Protein AF-A0A1D3RNK6-F1 (afdb_monomer_lite)

Radius of gyration: 37.95 Å; chains: 1; bounding box: 83×46×120 Å

Secondary structure (DSSP, 8-state):
---TTTGGGTT---HHHHHHHHHHHHHHHHHHHHHHHHHHHS-B--THHHHHHHHHHHHHHHHHHHHHHHHHHHHHHHHHHSSSTT-HHHHHHHHHHHHHHHHHHHHHHHHHHHHHT--SS-B-HHHHHHHHHHHHHHHHHHHHHHHHHHHHHHHH-SSGGGHHHHHHHHHHHHHHHHHHHHHHHHHHHHHHHT-HHHHHHHHHHHHHHHHHHHHHHHHHHHHHHHHHHHHHHHHHHHHHHHHHTT-

Sequence (247 aa):
MKTEAEETYANGRTLENAKEVVRQMKSDADKEYHNGVAKRTELRQWPNATAAANRIQGRYDHHEAIRVKARYGYSRYKHAYGSCWWGGVCLDHESASELWATMRNTVGLDIAPAKARIKPSGTTMGTELARTKLHLIWAMREKQRALTTQATVKNTFNTTRYNPVAYRTVNTANAEITWAEKSVKNALNEIKMVSGEVLERARQAKYSAAVDYFNEQKAIYYAEQEEVEMANINLMTVLLIINRRKS

pLDDT: mean 85.0, std 14.47, range [31.89, 97.81]

Structure (mmCIF, N/CA/C/O backbone):
data_AF-A0A1D3RNK6-F1
#
_entry.id   AF-A0A1D3RNK6-F1
#
loop_
_atom_site.group_PDB
_atom_site.id
_atom_site.type_symbol
_atom_site.label_atom_id
_atom_site.label_alt_id
_atom_site.label_comp_id
_atom_site.label_asym_id
_atom_site.label_entity_id
_atom_site.label_seq_id
_atom_site.pdbx_PDB_ins_code
_atom_site.Cartn_x
_atom_site.Cartn_y
_atom_site.Cartn_z
_atom_site.occupancy
_atom_site.B_iso_or_equiv
_atom_site.auth_seq_id
_atom_site.auth_comp_id
_atom_site.auth_asym_id
_atom_site.auth_atom_id
_atom_site.pdbx_PDB_model_num
ATOM 1 N N . MET A 1 1 ? -57.045 24.092 39.071 1.00 37.50 1 MET A N 1
ATOM 2 C CA . MET A 1 1 ? -56.037 24.303 40.128 1.00 37.50 1 MET A CA 1
ATOM 3 C C . MET A 1 1 ? -55.406 22.958 40.410 1.00 37.50 1 MET A C 1
ATOM 5 O O . MET A 1 1 ? -56.062 22.116 41.005 1.00 37.50 1 MET A O 1
ATOM 9 N N . LYS A 1 2 ? -54.211 22.721 39.864 1.00 31.89 2 LYS A N 1
ATOM 10 C CA . LYS A 1 2 ? -53.392 21.565 40.233 1.00 31.89 2 LYS A CA 1
ATOM 11 C C . LYS A 1 2 ? -52.763 21.886 41.582 1.00 31.89 2 LYS A C 1
ATOM 13 O O . LYS A 1 2 ? -52.274 22.995 41.770 1.00 31.89 2 LYS A O 1
ATOM 18 N N . THR A 1 3 ? -52.904 20.978 42.532 1.00 37.44 3 THR A N 1
ATOM 19 C CA . THR A 1 3 ? -52.395 21.126 43.894 1.00 37.44 3 THR A CA 1
ATOM 20 C C . THR A 1 3 ? -50.871 21.103 43.883 1.00 37.44 3 THR A C 1
ATOM 22 O O . THR A 1 3 ? -50.290 20.254 43.217 1.00 37.44 3 THR A O 1
ATOM 25 N N . GLU A 1 4 ? -50.237 21.974 44.668 1.00 40.16 4 GLU A N 1
ATOM 26 C CA . GLU A 1 4 ? -48.778 22.060 44.902 1.00 40.16 4 GLU A CA 1
ATOM 27 C C . GLU A 1 4 ? -48.144 20.716 45.335 1.00 40.16 4 GLU A C 1
ATOM 29 O O . GLU A 1 4 ? -46.939 20.512 45.212 1.00 40.16 4 GLU A O 1
ATOM 34 N N . ALA A 1 5 ? -48.968 19.746 45.749 1.00 39.19 5 ALA A N 1
ATOM 35 C CA . ALA A 1 5 ? -48.587 18.354 45.981 1.00 39.19 5 ALA A CA 1
ATOM 36 C C . ALA A 1 5 ? -48.198 17.572 44.704 1.00 39.19 5 ALA A C 1
ATOM 38 O O . ALA A 1 5 ? -47.520 16.556 44.806 1.00 39.19 5 ALA A O 1
ATOM 39 N N . GLU A 1 6 ? -48.601 18.010 43.503 1.00 36.41 6 GLU A N 1
ATOM 40 C CA . GLU A 1 6 ? -48.182 17.403 42.225 1.00 36.41 6 GLU A CA 1
ATOM 41 C C . GLU A 1 6 ? -46.844 17.967 41.718 1.00 36.41 6 GLU A C 1
ATOM 43 O O . GLU A 1 6 ? -46.134 17.284 40.983 1.00 36.41 6 GLU A O 1
ATOM 48 N N . GLU A 1 7 ? -46.435 19.163 42.157 1.00 35.38 7 GLU A N 1
ATOM 49 C CA . GLU A 1 7 ? -45.084 19.685 41.887 1.00 35.38 7 GLU A CA 1
ATOM 50 C C . GLU A 1 7 ? -44.025 19.028 42.781 1.00 35.38 7 GLU A C 1
ATOM 52 O O . GLU A 1 7 ? -42.859 18.931 42.400 1.00 35.38 7 GLU A O 1
ATOM 57 N N . THR A 1 8 ? -44.433 18.438 43.907 1.00 37.03 8 THR A N 1
ATOM 58 C CA . THR A 1 8 ? -43.554 17.602 44.740 1.00 37.03 8 THR A CA 1
ATOM 59 C C . THR A 1 8 ? -43.239 16.240 44.103 1.00 37.03 8 THR A C 1
ATOM 61 O O . THR A 1 8 ? -42.296 15.576 44.527 1.00 37.03 8 THR A O 1
ATOM 64 N N . TYR A 1 9 ? -43.949 15.840 43.038 1.00 37.25 9 TYR A N 1
ATOM 65 C CA . TYR A 1 9 ? -43.619 14.654 42.233 1.00 37.25 9 TYR A CA 1
ATOM 66 C C . TYR A 1 9 ? -42.598 14.932 41.113 1.00 37.25 9 TYR A C 1
ATOM 68 O O . TYR A 1 9 ? -42.148 13.990 40.459 1.00 37.25 9 TYR A O 1
ATOM 76 N N . ALA A 1 10 ? -42.187 16.187 40.889 1.00 40.28 10 ALA A N 1
ATOM 77 C CA . ALA A 1 10 ? -41.284 16.540 39.789 1.00 40.28 10 ALA A CA 1
ATOM 78 C C . ALA A 1 10 ? -39.780 16.423 40.124 1.00 40.28 10 ALA A C 1
ATOM 80 O O . ALA A 1 10 ? -38.966 16.358 39.206 1.00 40.28 10 ALA A O 1
ATOM 81 N N . ASN A 1 11 ? -39.399 16.320 41.403 1.00 42.78 11 ASN A N 1
ATOM 82 C CA . ASN A 1 11 ? -37.992 16.258 41.842 1.00 42.78 11 ASN A CA 1
ATOM 83 C C . ASN A 1 11 ? -37.586 14.903 42.443 1.00 42.78 11 ASN A C 1
ATOM 85 O O . ASN A 1 11 ? -36.689 14.811 43.275 1.00 42.78 11 ASN A O 1
ATOM 89 N N . GLY A 1 12 ? -38.197 13.814 41.974 1.00 43.16 12 GLY A N 1
ATOM 90 C CA . GLY A 1 12 ? -37.763 12.445 42.262 1.00 43.16 12 GLY A CA 1
ATOM 91 C C . GLY A 1 12 ? -36.436 12.066 41.585 1.00 43.16 12 GLY A C 1
ATOM 92 O O . GLY A 1 12 ? -36.371 11.056 40.880 1.00 43.16 12 GLY A O 1
ATOM 93 N N . ARG A 1 13 ? -35.358 12.833 41.796 1.00 56.75 13 ARG A N 1
ATOM 94 C CA . ARG A 1 13 ? -33.980 12.359 41.581 1.00 56.75 13 ARG A CA 1
ATOM 95 C C . ARG A 1 13 ? -33.633 11.369 42.689 1.00 56.75 13 ARG A C 1
ATOM 97 O O . ARG A 1 13 ? -32.882 11.658 43.611 1.00 56.75 13 ARG A O 1
ATOM 104 N N . THR A 1 14 ? -34.223 10.180 42.644 1.00 69.69 14 THR A N 1
ATOM 105 C CA . THR A 1 14 ? -33.866 9.134 43.600 1.00 69.69 14 THR A CA 1
ATOM 106 C C . THR A 1 14 ? -32.462 8.622 43.274 1.00 69.69 14 THR A C 1
ATOM 108 O O . THR A 1 14 ? -32.102 8.435 42.110 1.00 69.69 14 THR A O 1
ATOM 111 N N . LEU A 1 15 ? -31.661 8.339 44.305 1.00 82.44 15 LEU A N 1
ATOM 112 C CA . LEU A 1 15 ? -30.388 7.616 44.164 1.00 82.44 15 LEU A CA 1
ATOM 113 C C . LEU A 1 15 ? -30.547 6.320 43.351 1.00 82.44 15 LEU A C 1
ATOM 115 O O . LEU A 1 15 ? -29.605 5.884 42.695 1.00 82.44 15 LEU A O 1
ATOM 119 N N . GLU A 1 16 ? -31.737 5.719 43.369 1.00 82.44 16 GLU A N 1
ATOM 120 C CA . GLU A 1 16 ? -32.079 4.541 42.577 1.00 82.44 16 GLU A CA 1
ATOM 121 C C . GLU A 1 16 ? -32.122 4.833 41.068 1.00 82.44 16 GLU A C 1
ATOM 123 O O . GLU A 1 16 ? -31.540 4.079 40.290 1.00 82.44 16 GLU A O 1
ATOM 128 N N . ASN A 1 17 ? -32.685 5.972 40.650 1.00 85.19 17 ASN A N 1
ATOM 129 C CA . ASN A 1 17 ? -32.620 6.426 39.256 1.00 85.19 17 ASN A CA 1
ATOM 130 C C . ASN A 1 17 ? -31.169 6.685 38.822 1.00 85.19 17 ASN A C 1
ATOM 132 O O . ASN A 1 17 ? -30.776 6.321 37.715 1.00 85.19 17 ASN A O 1
ATOM 136 N N . ALA A 1 18 ? -30.337 7.251 39.701 1.00 84.75 18 ALA A N 1
ATOM 137 C CA . ALA A 1 18 ? -28.916 7.438 39.411 1.00 84.75 18 ALA A CA 1
ATOM 138 C C . ALA A 1 18 ? -28.179 6.093 39.258 1.00 84.75 18 ALA A C 1
ATOM 140 O O . ALA A 1 18 ? -27.408 5.926 38.314 1.00 84.75 18 ALA A O 1
ATOM 141 N N . LYS A 1 19 ? -28.445 5.102 40.125 1.00 89.62 19 LYS A N 1
ATOM 142 C CA . LYS A 1 19 ? -27.911 3.732 39.967 1.00 89.62 19 LYS A CA 1
ATOM 143 C C . LYS A 1 19 ? -28.346 3.107 38.644 1.00 89.62 19 LYS A C 1
ATOM 145 O O . LYS A 1 19 ? -27.546 2.422 38.005 1.00 89.62 19 LYS A O 1
ATOM 150 N N . GLU A 1 20 ? -29.584 3.353 38.230 1.00 91.19 20 GLU A N 1
ATOM 151 C CA . GLU A 1 20 ? -30.112 2.857 36.966 1.00 91.19 20 GLU A CA 1
ATOM 152 C C . GLU A 1 20 ? -29.374 3.451 35.764 1.00 91.19 20 GLU A C 1
ATOM 154 O O . GLU A 1 20 ? -28.913 2.714 34.893 1.00 91.19 20 GLU A O 1
ATOM 159 N N . VAL A 1 21 ? -29.163 4.769 35.758 1.00 89.88 21 VAL A N 1
ATOM 160 C CA . VAL A 1 21 ? -28.377 5.448 34.719 1.00 89.88 21 VAL A CA 1
ATOM 161 C C . VAL A 1 21 ? -26.947 4.903 34.674 1.00 89.88 21 VAL A C 1
ATOM 163 O O . VAL A 1 21 ? -26.439 4.601 33.598 1.00 89.88 21 VAL A O 1
ATOM 166 N N . VAL A 1 22 ? -26.308 4.679 35.824 1.00 91.75 22 VAL A N 1
ATOM 167 C CA . VAL A 1 22 ? -24.959 4.085 35.902 1.00 91.75 22 VAL A CA 1
ATOM 168 C C . VAL A 1 22 ? -24.929 2.679 35.306 1.00 91.75 22 VAL A C 1
ATOM 170 O O . VAL A 1 22 ? -24.001 2.330 34.572 1.00 91.75 22 VAL A O 1
ATOM 173 N N . ARG A 1 23 ? -25.938 1.858 35.619 1.00 94.19 23 ARG A N 1
ATOM 174 C CA . ARG A 1 23 ? -26.092 0.507 35.068 1.00 94.19 23 ARG A CA 1
ATOM 175 C C . ARG A 1 23 ? -26.234 0.558 33.549 1.00 94.19 23 ARG A C 1
ATOM 177 O O . ARG A 1 23 ? -25.559 -0.207 32.857 1.00 94.19 23 ARG A O 1
ATOM 184 N N . GLN A 1 24 ? -27.031 1.494 33.039 1.00 94.31 24 GLN A N 1
ATOM 185 C CA . GLN A 1 24 ? -27.206 1.717 31.608 1.00 94.31 24 GLN 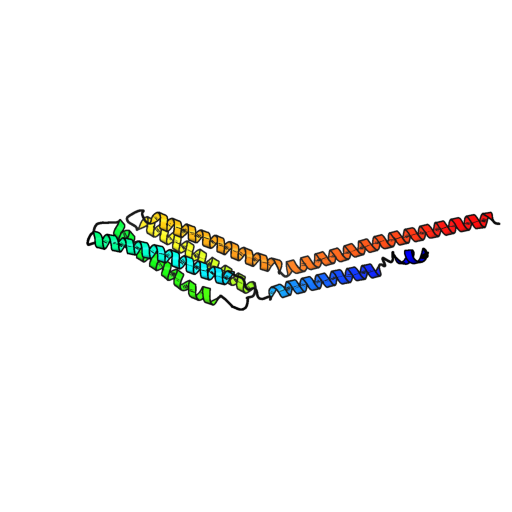A CA 1
ATOM 186 C C . GLN A 1 24 ? -25.901 2.173 30.937 1.00 94.31 24 GLN A C 1
ATOM 188 O O . GLN A 1 24 ? -25.482 1.566 29.955 1.00 94.31 24 GLN A O 1
ATOM 193 N N . MET A 1 25 ? -25.191 3.152 31.509 1.00 94.06 25 MET A N 1
ATOM 194 C CA . MET A 1 25 ? -23.903 3.639 30.994 1.00 94.06 25 MET A CA 1
ATOM 195 C C . MET A 1 25 ? -22.853 2.524 30.897 1.00 94.06 25 MET A C 1
ATOM 197 O O . MET A 1 25 ? -22.137 2.429 29.898 1.00 94.06 25 MET A O 1
ATOM 201 N N . LYS A 1 26 ? -22.768 1.653 31.912 1.00 95.12 26 LYS A N 1
ATOM 202 C CA . LYS A 1 26 ? -21.870 0.487 31.894 1.00 95.12 26 LYS A CA 1
ATOM 203 C C . LYS A 1 26 ? -22.294 -0.539 30.842 1.00 95.12 26 LYS A C 1
ATOM 205 O O . LYS A 1 26 ? -21.446 -1.018 30.094 1.00 95.12 26 LYS A O 1
ATOM 210 N N . SER A 1 27 ? -23.594 -0.824 30.732 1.00 96.00 27 SER A N 1
ATOM 211 C CA . SER A 1 27 ? -24.128 -1.719 29.697 1.00 96.00 27 SER A CA 1
ATOM 212 C C . SER A 1 27 ? -23.825 -1.212 28.285 1.00 96.00 27 SER A C 1
ATOM 214 O O . SER A 1 27 ? -23.415 -1.988 27.424 1.00 96.00 27 SER A O 1
ATOM 216 N N . ASP A 1 28 ? -23.970 0.088 28.038 1.00 93.62 28 ASP A N 1
ATOM 217 C CA . ASP A 1 28 ? -23.679 0.678 26.731 1.00 93.62 28 ASP A CA 1
ATOM 218 C C . ASP A 1 28 ? -22.175 0.685 26.427 1.00 93.62 28 ASP A C 1
ATOM 220 O O . ASP A 1 28 ? -21.776 0.404 25.296 1.00 93.62 28 ASP A O 1
ATOM 224 N N . ALA A 1 29 ? -21.323 0.885 27.438 1.00 92.88 29 ALA A N 1
ATOM 225 C CA . ALA A 1 29 ? -19.878 0.716 27.298 1.00 92.88 29 ALA A CA 1
ATOM 226 C C . ALA A 1 29 ? -19.486 -0.729 26.926 1.00 92.88 29 ALA A C 1
ATOM 228 O O . ALA A 1 29 ? -18.624 -0.925 26.065 1.00 92.88 29 ALA A O 1
ATOM 229 N N . ASP A 1 30 ? -20.144 -1.736 27.508 1.00 94.44 30 ASP A N 1
ATOM 230 C CA . ASP A 1 30 ? -19.945 -3.147 27.151 1.00 94.44 30 ASP A CA 1
ATOM 231 C C . ASP A 1 30 ? -20.415 -3.451 25.725 1.00 94.44 30 ASP A C 1
ATOM 233 O O . ASP A 1 30 ? -19.698 -4.099 24.958 1.00 94.44 30 ASP A O 1
ATOM 237 N N . LYS A 1 31 ? -21.585 -2.938 25.322 1.00 93.31 31 LYS A N 1
ATOM 238 C CA . LYS A 1 31 ? -22.070 -3.064 23.937 1.00 93.31 31 LYS A CA 1
ATOM 239 C C . LYS A 1 31 ? -21.083 -2.457 22.949 1.00 93.31 31 LYS A C 1
ATOM 241 O O . LYS A 1 31 ? -20.774 -3.078 21.936 1.00 93.31 31 LYS A O 1
ATOM 246 N N . GLU A 1 32 ? -20.563 -1.265 23.226 1.00 89.62 32 GLU A N 1
ATOM 247 C CA . GLU A 1 32 ? -19.566 -0.621 22.369 1.00 89.62 32 GLU A CA 1
ATOM 248 C C . GLU A 1 32 ? -18.255 -1.404 22.293 1.00 89.62 32 GLU A C 1
ATOM 250 O O . GLU A 1 32 ? -17.699 -1.551 21.201 1.00 89.62 32 GLU A O 1
ATOM 255 N N . TYR A 1 33 ? -17.790 -1.958 23.415 1.00 91.31 33 TYR A N 1
ATOM 256 C CA . TYR A 1 33 ? -16.635 -2.851 23.443 1.00 91.31 33 TYR A CA 1
ATOM 257 C C . TYR A 1 33 ? -16.860 -4.075 22.547 1.00 91.31 33 TYR A C 1
ATOM 259 O O . TYR A 1 33 ? -16.049 -4.351 21.660 1.00 91.31 33 TYR A O 1
ATOM 267 N N . HIS A 1 34 ? -17.984 -4.775 22.718 1.00 90.06 34 HIS A N 1
ATOM 268 C CA . HIS A 1 34 ? -18.325 -5.948 21.914 1.00 90.06 34 HIS A CA 1
ATOM 269 C C . HIS A 1 34 ? -18.501 -5.605 20.430 1.00 90.06 34 HIS A C 1
ATOM 271 O O . HIS A 1 34 ? -17.994 -6.336 19.578 1.00 90.06 34 HIS A O 1
ATOM 277 N N . ASN A 1 35 ? -19.111 -4.462 20.108 1.00 87.69 35 ASN A N 1
ATOM 278 C CA . ASN A 1 35 ? -19.203 -3.950 18.740 1.00 87.69 35 ASN A CA 1
ATOM 279 C C . ASN A 1 35 ? -17.811 -3.668 18.149 1.00 87.69 35 ASN A C 1
ATOM 281 O O . ASN A 1 35 ? -17.548 -3.991 16.992 1.00 87.69 35 ASN A O 1
ATOM 285 N N . GLY A 1 36 ? -16.890 -3.100 18.932 1.00 85.00 36 GLY A N 1
ATOM 286 C CA . GLY A 1 36 ? -15.500 -2.893 18.526 1.00 85.00 36 GLY A CA 1
ATOM 287 C C . GLY A 1 36 ? -14.736 -4.203 18.303 1.00 85.00 36 GLY A C 1
ATOM 288 O O . GLY A 1 36 ? -13.961 -4.311 17.352 1.00 85.00 36 GLY A O 1
ATOM 289 N N . VAL A 1 37 ? -14.979 -5.222 19.134 1.00 85.00 37 VAL A N 1
ATOM 290 C CA . VAL A 1 37 ? -14.417 -6.570 18.955 1.00 85.00 37 VAL A CA 1
ATOM 291 C C . VAL A 1 37 ? -14.976 -7.224 17.690 1.00 85.00 37 VAL A C 1
ATOM 293 O O . VAL A 1 37 ? -14.198 -7.758 16.903 1.00 85.00 37 VAL A O 1
ATOM 296 N N . ALA A 1 38 ? -16.284 -7.124 17.442 1.00 82.62 38 ALA A N 1
ATOM 297 C CA . ALA A 1 38 ? -16.927 -7.640 16.232 1.00 82.62 38 ALA A CA 1
ATOM 298 C C . ALA A 1 38 ? -16.402 -6.957 14.955 1.00 82.62 38 ALA A C 1
ATOM 300 O O . ALA A 1 38 ? -16.159 -7.617 13.947 1.00 82.62 38 ALA A O 1
ATOM 301 N N . LYS A 1 39 ? -16.095 -5.654 15.010 1.00 78.31 39 LYS A N 1
ATOM 302 C CA . LYS A 1 39 ? -15.438 -4.934 13.903 1.00 78.31 39 LYS A CA 1
ATOM 303 C C . LYS A 1 39 ? -14.073 -5.513 13.514 1.00 78.31 39 LYS A C 1
ATOM 305 O O . LYS A 1 39 ? -13.612 -5.266 12.404 1.00 78.31 39 LYS A O 1
ATOM 310 N N . ARG A 1 40 ? -13.406 -6.292 14.381 1.00 73.31 40 ARG A N 1
ATOM 311 C CA . ARG A 1 40 ? -12.146 -6.984 14.032 1.00 73.31 40 ARG A CA 1
ATOM 312 C C . ARG A 1 40 ? -12.344 -8.081 12.998 1.00 73.31 40 ARG A C 1
ATOM 314 O O . ARG A 1 40 ? -11.453 -8.317 12.180 1.00 73.31 40 ARG A O 1
ATOM 321 N N . THR A 1 41 ? -13.469 -8.778 13.098 1.00 70.00 41 THR A N 1
ATOM 322 C CA . THR A 1 41 ? -13.815 -9.932 12.267 1.00 70.00 41 THR A CA 1
ATOM 323 C C . THR A 1 41 ? -14.711 -9.549 11.096 1.00 70.00 41 THR A C 1
ATOM 325 O O . THR A 1 41 ? -14.864 -10.349 10.176 1.00 70.00 41 THR A O 1
ATOM 328 N N . GLU A 1 42 ? -15.245 -8.324 11.091 1.00 71.62 42 GLU A N 1
ATOM 329 C CA . GLU A 1 42 ? -16.001 -7.772 9.975 1.00 71.62 42 GLU A CA 1
ATOM 330 C C . GLU A 1 42 ? -15.172 -7.800 8.682 1.00 71.62 42 GLU A C 1
ATOM 332 O O . GLU A 1 42 ? -14.023 -7.344 8.613 1.00 71.62 42 GLU A O 1
ATOM 337 N N . LEU A 1 43 ? -15.768 -8.382 7.642 1.00 61.44 43 LEU A N 1
ATOM 338 C CA . LEU A 1 43 ? -15.163 -8.466 6.324 1.00 61.44 43 LEU A CA 1
ATOM 339 C C . LEU A 1 43 ? -15.143 -7.071 5.702 1.00 61.44 43 LEU A C 1
ATOM 341 O O . LEU A 1 43 ? -16.183 -6.524 5.343 1.00 61.44 43 LEU A O 1
ATOM 345 N N . ARG A 1 44 ? -13.953 -6.507 5.505 1.00 64.69 44 ARG A N 1
ATOM 346 C CA . ARG A 1 44 ? -13.790 -5.251 4.774 1.00 64.69 44 ARG A CA 1
ATOM 347 C C . ARG A 1 44 ? -13.496 -5.529 3.309 1.00 64.69 44 ARG A C 1
ATOM 349 O O . ARG A 1 44 ? -12.497 -6.160 2.973 1.00 64.69 44 ARG A O 1
ATOM 356 N N . GLN A 1 45 ? -14.332 -5.004 2.417 1.00 54.00 45 GLN A N 1
ATOM 357 C CA . GLN A 1 45 ? -13.931 -4.780 1.030 1.00 54.00 45 GLN A CA 1
ATOM 358 C C . GLN A 1 45 ? -13.041 -3.539 0.998 1.00 54.00 45 GLN A C 1
ATOM 360 O O . GLN A 1 45 ? -13.490 -2.415 0.786 1.00 54.00 45 GLN A O 1
ATOM 365 N N . TRP A 1 46 ? -11.760 -3.727 1.287 1.00 53.31 46 TRP A N 1
ATOM 366 C CA . TRP A 1 46 ? -10.793 -2.653 1.134 1.00 53.31 46 TRP A CA 1
ATOM 367 C C . TRP A 1 46 ? -10.439 -2.516 -0.356 1.00 53.31 46 TRP A C 1
ATOM 369 O O . TRP A 1 46 ? -10.068 -3.509 -0.986 1.00 53.31 46 TRP A O 1
ATOM 379 N N . PRO A 1 47 ? -10.469 -1.307 -0.948 1.00 53.22 47 PRO A N 1
ATOM 380 C CA . PRO A 1 47 ? -10.097 -1.102 -2.353 1.00 53.22 47 PRO A CA 1
ATOM 381 C C . PRO A 1 47 ? -8.601 -1.348 -2.627 1.00 53.22 47 PRO A C 1
ATOM 383 O O . PRO A 1 47 ? -8.138 -1.192 -3.756 1.00 53.22 47 PRO A O 1
ATOM 386 N N . ASN A 1 48 ? -7.819 -1.732 -1.614 1.00 71.25 48 ASN A N 1
ATOM 387 C CA . ASN A 1 48 ? -6.366 -1.774 -1.686 1.00 71.25 48 ASN A CA 1
ATOM 388 C C . ASN A 1 48 ? -5.837 -2.928 -2.546 1.00 71.25 48 ASN A C 1
ATOM 390 O O . ASN A 1 48 ? -4.895 -2.724 -3.300 1.00 71.25 48 ASN A O 1
ATOM 394 N N . ALA A 1 49 ? -6.470 -4.107 -2.533 1.00 79.69 49 ALA A N 1
ATOM 395 C CA . ALA A 1 49 ? -6.039 -5.211 -3.398 1.00 79.69 49 ALA A CA 1
ATOM 396 C C . ALA A 1 49 ? -6.206 -4.871 -4.892 1.00 79.69 49 ALA A C 1
ATOM 398 O O . ALA A 1 49 ? -5.293 -5.088 -5.691 1.00 79.69 49 ALA A O 1
ATOM 399 N N . THR A 1 50 ? -7.343 -4.272 -5.256 1.00 86.81 50 THR A N 1
ATOM 400 C CA . THR A 1 50 ? -7.602 -3.794 -6.621 1.00 86.81 50 THR A CA 1
ATOM 401 C C . THR A 1 50 ? -6.672 -2.641 -6.988 1.00 86.81 50 THR A C 1
ATOM 403 O O . THR A 1 50 ? -6.087 -2.643 -8.069 1.00 86.81 50 THR A O 1
ATOM 406 N N . ALA A 1 51 ? -6.474 -1.680 -6.080 1.00 8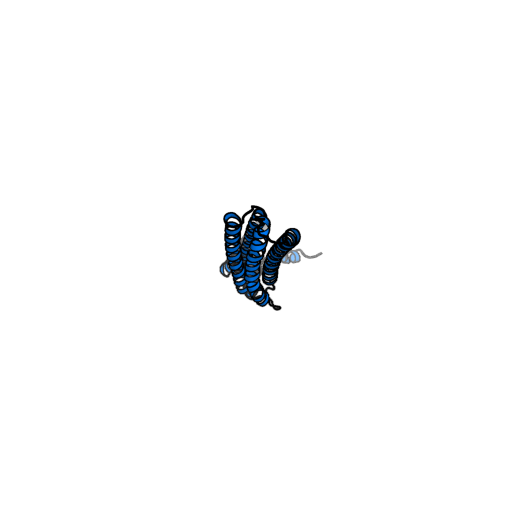8.12 51 ALA A N 1
ATOM 407 C CA . ALA A 1 51 ? -5.549 -0.573 -6.299 1.00 88.12 51 ALA A CA 1
ATOM 408 C C . ALA A 1 51 ? -4.109 -1.067 -6.505 1.00 88.12 51 ALA A C 1
ATOM 410 O O . ALA A 1 51 ? -3.463 -0.650 -7.460 1.00 88.12 51 ALA A O 1
ATOM 411 N N . ALA A 1 52 ? -3.627 -1.994 -5.675 1.00 89.00 52 ALA A N 1
ATOM 412 C CA . ALA A 1 52 ? -2.312 -2.612 -5.813 1.00 89.00 52 ALA A CA 1
ATOM 413 C C . ALA A 1 52 ? -2.155 -3.292 -7.181 1.00 89.00 52 ALA A C 1
ATOM 415 O O . ALA A 1 52 ? -1.209 -2.992 -7.909 1.00 89.00 52 ALA A O 1
ATOM 416 N N . ALA A 1 53 ? -3.118 -4.131 -7.582 1.00 91.44 53 ALA A N 1
ATOM 417 C CA . ALA A 1 53 ? -3.099 -4.792 -8.886 1.00 91.44 53 ALA A CA 1
ATOM 418 C C . ALA A 1 53 ? -3.077 -3.786 -10.053 1.00 91.44 53 ALA A C 1
ATOM 420 O O . ALA A 1 53 ? -2.283 -3.939 -10.981 1.00 91.44 53 ALA A O 1
ATOM 421 N N . ASN A 1 54 ? -3.886 -2.726 -9.984 1.00 92.81 54 ASN A N 1
ATOM 422 C CA . ASN A 1 54 ? -3.925 -1.677 -11.005 1.00 92.81 54 ASN A CA 1
ATOM 423 C C . ASN A 1 54 ? -2.621 -0.873 -11.073 1.00 92.81 54 ASN A C 1
ATOM 425 O O . ASN A 1 54 ? -2.195 -0.484 -12.156 1.00 92.81 54 ASN A O 1
ATOM 429 N N . ARG A 1 55 ? -1.956 -0.634 -9.939 1.00 93.25 55 ARG A N 1
ATOM 430 C CA . ARG A 1 55 ? -0.664 0.068 -9.899 1.00 93.25 55 ARG A CA 1
ATOM 431 C C . ARG A 1 55 ? 0.468 -0.783 -10.466 1.00 93.25 55 ARG A C 1
ATOM 433 O O . ARG A 1 55 ? 1.296 -0.258 -11.207 1.00 93.25 55 ARG A O 1
ATOM 440 N N . ILE A 1 56 ? 0.474 -2.089 -10.185 1.00 94.44 56 ILE A N 1
ATOM 441 C CA . ILE A 1 56 ? 1.415 -3.040 -10.799 1.00 94.44 56 ILE A CA 1
ATOM 442 C C . ILE A 1 56 ? 1.170 -3.105 -12.314 1.00 94.44 56 ILE A C 1
ATOM 444 O O . ILE A 1 56 ? 2.118 -3.014 -13.091 1.00 94.44 56 ILE A O 1
ATOM 448 N N . GLN A 1 57 ? -0.092 -3.169 -12.751 1.00 96.06 57 GLN A N 1
ATOM 449 C CA . GLN A 1 57 ? -0.447 -3.112 -14.173 1.00 96.06 57 GLN A CA 1
ATOM 450 C C . GLN A 1 57 ? 0.028 -1.802 -14.821 1.00 96.06 57 GLN A C 1
ATOM 452 O O . GLN A 1 57 ? 0.727 -1.835 -15.828 1.00 96.06 57 GLN A O 1
ATOM 457 N N . GLY A 1 58 ? -0.252 -0.653 -14.201 1.00 94.88 58 GLY A N 1
ATOM 458 C CA . GLY A 1 58 ? 0.192 0.648 -14.704 1.00 94.88 58 GLY A CA 1
ATOM 459 C C . GLY A 1 58 ? 1.718 0.776 -14.766 1.00 94.88 58 GLY A C 1
ATOM 460 O O . GLY A 1 58 ? 2.251 1.419 -15.670 1.00 94.88 58 GLY A O 1
ATOM 461 N N . ARG A 1 59 ? 2.446 0.124 -13.849 1.00 95.00 59 ARG A N 1
ATOM 462 C CA . ARG A 1 59 ? 3.911 0.030 -13.902 1.00 95.00 59 ARG A CA 1
ATOM 463 C C . ARG A 1 59 ? 4.383 -0.764 -15.114 1.00 95.00 59 ARG A C 1
ATOM 465 O O . ARG A 1 59 ? 5.281 -0.323 -15.829 1.00 95.00 59 ARG A O 1
ATOM 472 N N . TYR A 1 60 ? 3.770 -1.916 -15.340 1.00 96.81 60 TYR A N 1
ATOM 473 C CA . TYR A 1 60 ? 4.036 -2.750 -16.501 1.00 96.81 60 TYR A CA 1
ATOM 474 C C . TYR A 1 60 ? 3.762 -1.976 -17.805 1.00 96.81 60 TYR A C 1
ATOM 476 O O . TYR A 1 60 ? 4.626 -1.945 -18.683 1.00 96.81 60 TYR A O 1
ATOM 484 N N . ASP A 1 61 ? 2.628 -1.274 -17.897 1.00 96.50 61 ASP A N 1
ATOM 485 C CA . ASP A 1 61 ? 2.239 -0.515 -19.093 1.00 96.50 61 ASP A CA 1
ATOM 486 C C . ASP A 1 61 ? 3.206 0.650 -19.341 1.00 96.50 61 ASP A C 1
ATOM 488 O O . ASP A 1 61 ? 3.574 0.947 -20.479 1.00 96.50 61 ASP A O 1
ATOM 492 N N . HIS A 1 62 ? 3.688 1.285 -18.269 1.00 94.75 62 HIS A N 1
ATOM 493 C CA . HIS A 1 62 ? 4.707 2.324 -18.351 1.00 94.75 62 HIS A CA 1
ATOM 494 C C . HIS A 1 62 ? 6.026 1.803 -18.943 1.00 94.75 62 HIS A C 1
ATOM 496 O O . HIS A 1 62 ? 6.593 2.439 -19.834 1.00 94.75 62 HIS A O 1
ATOM 502 N N . HIS A 1 63 ? 6.512 0.646 -18.482 1.00 96.44 63 HIS A N 1
ATOM 503 C CA . HIS A 1 63 ? 7.718 0.031 -19.041 1.00 96.44 63 HIS A CA 1
ATOM 504 C C . HIS A 1 63 ? 7.524 -0.383 -20.500 1.00 96.44 63 HIS A C 1
ATOM 506 O O . HIS A 1 63 ? 8.400 -0.131 -21.329 1.00 96.44 63 HIS A O 1
ATOM 512 N N . GLU A 1 64 ? 6.358 -0.935 -20.835 1.00 97.62 64 GLU A N 1
ATOM 513 C CA . GLU A 1 64 ? 6.012 -1.295 -22.209 1.00 97.62 64 GLU A CA 1
ATOM 514 C C . GLU A 1 64 ? 5.993 -0.071 -23.133 1.00 97.62 64 GLU A C 1
ATOM 516 O O . GLU A 1 64 ? 6.555 -0.105 -24.228 1.00 97.62 64 GLU A O 1
ATOM 521 N N . ALA A 1 65 ? 5.438 1.053 -22.680 1.00 96.62 65 ALA A N 1
ATOM 522 C CA . ALA A 1 65 ? 5.426 2.288 -23.455 1.00 96.62 65 ALA A CA 1
ATOM 523 C C . ALA A 1 65 ? 6.845 2.806 -23.755 1.00 96.62 65 ALA A C 1
ATOM 525 O O . ALA A 1 65 ? 7.106 3.303 -24.855 1.00 96.62 65 ALA A O 1
ATOM 526 N N . ILE A 1 66 ? 7.777 2.688 -22.802 1.00 96.62 66 ILE A N 1
ATOM 527 C CA . ILE A 1 66 ? 9.184 3.056 -23.020 1.00 96.62 66 ILE A CA 1
ATOM 528 C C . ILE A 1 66 ? 9.830 2.102 -24.027 1.00 96.62 66 ILE A C 1
ATOM 530 O O . ILE A 1 66 ? 10.467 2.557 -24.980 1.00 96.62 66 ILE A O 1
ATOM 534 N N . ARG A 1 67 ? 9.615 0.795 -23.852 1.00 97.31 67 ARG A N 1
ATOM 535 C CA . ARG A 1 67 ? 10.119 -0.258 -24.737 1.00 97.31 67 ARG A CA 1
ATOM 536 C C . ARG A 1 67 ? 9.682 -0.047 -26.185 1.00 97.31 67 ARG A C 1
ATOM 538 O O . ARG A 1 67 ? 10.515 -0.046 -27.088 1.00 97.31 67 ARG A O 1
ATOM 545 N N . VAL A 1 68 ? 8.388 0.177 -26.416 1.00 97.38 68 VAL A N 1
ATOM 546 C CA . VAL A 1 68 ? 7.824 0.395 -27.758 1.00 97.38 68 VAL A CA 1
ATOM 547 C C . VAL A 1 68 ? 8.421 1.643 -28.406 1.00 97.38 68 VAL A C 1
ATOM 549 O O . VAL A 1 68 ? 8.826 1.593 -29.568 1.00 97.38 68 VAL A O 1
ATOM 552 N N . LYS A 1 69 ? 8.559 2.746 -27.656 1.00 95.94 69 LYS A N 1
ATOM 553 C CA . LYS A 1 69 ? 9.210 3.969 -28.157 1.00 95.94 69 LYS A CA 1
ATOM 554 C C . LYS A 1 69 ? 10.673 3.731 -28.530 1.00 95.94 69 LYS A C 1
ATOM 556 O O . LYS A 1 69 ? 11.123 4.235 -29.557 1.00 95.94 69 LYS A O 1
ATOM 561 N N . ALA A 1 70 ? 11.402 2.960 -27.725 1.00 95.62 70 ALA A N 1
ATOM 562 C CA . ALA A 1 70 ? 12.783 2.591 -28.011 1.00 95.62 70 ALA A CA 1
ATOM 563 C C . ALA A 1 70 ? 12.895 1.735 -29.279 1.00 95.62 70 ALA A C 1
ATOM 565 O O . ALA A 1 70 ? 13.648 2.078 -30.187 1.00 95.62 70 ALA A O 1
ATOM 566 N N . ARG A 1 71 ? 12.055 0.702 -29.401 1.00 95.56 71 ARG A N 1
ATOM 567 C CA . ARG A 1 71 ? 12.004 -0.177 -30.576 1.00 95.56 71 ARG A CA 1
ATOM 568 C C . ARG A 1 71 ? 11.652 0.570 -31.862 1.00 95.56 71 ARG A C 1
ATOM 570 O O . ARG A 1 71 ? 12.231 0.294 -32.913 1.00 95.56 71 ARG A O 1
ATOM 577 N N . TYR A 1 72 ? 10.719 1.519 -31.790 1.00 94.38 72 TYR A N 1
ATOM 578 C CA . TYR A 1 72 ? 10.392 2.380 -32.925 1.00 94.38 72 TYR A CA 1
ATOM 579 C C . TYR A 1 72 ? 11.583 3.259 -33.323 1.00 94.38 72 TYR A C 1
ATOM 581 O O . TYR A 1 72 ? 11.916 3.336 -34.504 1.00 94.38 72 TYR A O 1
ATOM 589 N N . GLY A 1 73 ? 12.265 3.863 -32.342 1.00 91.19 73 GLY A N 1
ATOM 590 C CA . GLY A 1 73 ? 13.499 4.618 -32.567 1.00 91.19 73 GLY A CA 1
ATOM 591 C C . GLY A 1 73 ? 14.548 3.781 -33.294 1.00 91.19 73 GLY A C 1
ATOM 592 O O . GLY A 1 73 ? 14.997 4.170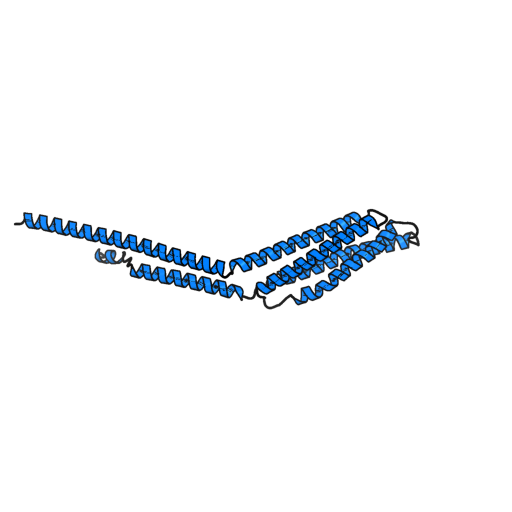 -34.369 1.00 91.19 73 GLY A O 1
ATOM 593 N N . TYR A 1 74 ? 14.852 2.592 -32.772 1.00 92.06 74 TYR A N 1
ATOM 594 C CA . TYR A 1 74 ? 15.781 1.645 -33.391 1.00 92.06 74 TYR A CA 1
ATOM 595 C C . TYR A 1 74 ? 15.400 1.323 -34.843 1.00 92.06 74 TYR A C 1
ATOM 597 O O . TYR A 1 74 ? 16.214 1.473 -35.752 1.00 92.06 74 TYR A O 1
ATOM 605 N N . SER A 1 75 ? 14.135 0.960 -35.078 1.00 90.00 75 SER A N 1
ATOM 606 C CA . SER A 1 75 ? 13.634 0.600 -36.413 1.00 90.00 75 SER A CA 1
ATOM 607 C C . SER A 1 75 ? 13.767 1.757 -37.405 1.00 90.00 75 SER A C 1
ATOM 609 O O . SER A 1 75 ? 14.168 1.549 -38.549 1.00 90.00 75 SER A O 1
ATOM 611 N N . ARG A 1 76 ? 13.489 2.989 -36.960 1.00 87.94 76 ARG A N 1
ATOM 612 C CA . ARG A 1 76 ? 13.630 4.196 -37.778 1.00 87.94 76 ARG A CA 1
ATOM 613 C C . ARG A 1 76 ? 15.083 4.449 -38.177 1.00 87.94 76 ARG A C 1
ATOM 615 O O . ARG A 1 76 ? 15.332 4.734 -39.344 1.00 87.94 76 ARG A O 1
ATOM 622 N N . TYR A 1 77 ? 16.030 4.336 -37.244 1.00 85.12 77 TYR A N 1
ATOM 623 C CA . TYR A 1 77 ? 17.455 4.508 -37.555 1.00 85.12 77 TYR A CA 1
ATOM 624 C C . TYR A 1 77 ? 17.964 3.404 -38.484 1.00 85.12 77 TYR A C 1
ATOM 626 O O . TYR A 1 77 ? 18.616 3.700 -39.482 1.00 85.12 77 TYR A O 1
ATOM 634 N N . LYS A 1 78 ? 17.599 2.146 -38.219 1.00 83.19 78 LYS A N 1
ATOM 635 C CA . LYS A 1 78 ? 17.971 1.014 -39.074 1.00 83.19 78 LYS A CA 1
ATOM 636 C C . LYS A 1 78 ? 17.455 1.173 -40.508 1.00 83.19 78 LYS A C 1
ATOM 638 O O . LYS A 1 78 ? 18.187 0.881 -41.446 1.00 83.19 78 LYS A O 1
ATOM 643 N N . HIS A 1 79 ? 16.224 1.659 -40.685 1.00 83.38 79 HIS A N 1
ATOM 644 C CA . HIS A 1 79 ? 15.647 1.894 -42.010 1.00 83.38 79 HIS A CA 1
ATOM 645 C C . HIS A 1 79 ? 16.281 3.093 -42.729 1.00 83.38 79 HIS A C 1
ATOM 647 O O . HIS A 1 79 ? 16.582 2.999 -43.913 1.00 83.38 79 HIS A O 1
ATOM 653 N N . ALA A 1 80 ? 16.521 4.202 -42.020 1.00 82.00 80 ALA A N 1
ATOM 654 C CA . ALA A 1 80 ? 17.066 5.422 -42.615 1.00 82.00 80 ALA A CA 1
ATOM 655 C C . ALA A 1 80 ? 18.538 5.297 -43.048 1.00 82.00 80 ALA A C 1
ATOM 657 O O . ALA A 1 80 ? 18.938 5.943 -44.010 1.00 82.00 80 ALA A O 1
ATOM 658 N N . TYR A 1 81 ? 19.339 4.489 -42.345 1.00 77.38 81 TYR A N 1
ATOM 659 C CA . TYR A 1 81 ? 20.792 4.416 -42.555 1.00 77.38 81 TYR A CA 1
ATOM 660 C C . TYR A 1 81 ? 21.289 3.040 -43.024 1.00 77.38 81 TYR A C 1
ATOM 662 O O . TYR A 1 81 ? 22.493 2.832 -43.144 1.00 77.38 81 TYR A O 1
ATOM 670 N N . GLY A 1 82 ? 20.392 2.079 -43.271 1.00 71.00 82 GLY A N 1
ATOM 671 C CA . GLY A 1 82 ? 20.721 0.728 -43.753 1.00 71.00 82 GLY A CA 1
ATOM 672 C C . GLY A 1 82 ? 21.438 -0.177 -42.737 1.00 71.00 82 GLY A C 1
ATOM 673 O O . GLY A 1 82 ? 21.398 -1.398 -42.866 1.00 71.00 82 GLY A O 1
ATOM 674 N N . SER A 1 83 ? 22.057 0.386 -41.699 1.00 71.12 83 SER A N 1
ATOM 675 C CA . SER A 1 83 ? 22.651 -0.327 -40.567 1.00 71.12 83 SER A CA 1
ATOM 676 C C . SER A 1 83 ? 22.790 0.600 -39.352 1.00 71.12 83 SER A C 1
ATOM 678 O O . SER A 1 83 ? 22.725 1.822 -39.472 1.00 71.12 83 SER A O 1
ATOM 680 N N . CYS A 1 84 ? 22.998 0.025 -38.162 1.00 71.75 84 CYS A N 1
ATOM 681 C CA . CYS A 1 84 ? 23.273 0.798 -36.940 1.00 71.75 84 CYS A CA 1
ATOM 682 C C . CYS A 1 84 ? 24.764 0.994 -36.653 1.00 71.75 84 CYS A C 1
ATOM 684 O O . CYS A 1 84 ? 25.120 1.458 -35.574 1.00 71.75 84 CYS A O 1
ATOM 686 N N . TRP A 1 85 ? 25.623 0.705 -37.635 1.00 59.94 85 TRP A N 1
ATOM 687 C CA . TRP A 1 85 ? 27.082 0.769 -37.510 1.00 59.94 85 TRP A CA 1
ATOM 688 C C . TRP A 1 85 ? 27.633 2.150 -37.119 1.00 59.94 85 TRP A C 1
ATOM 690 O O . TRP A 1 85 ? 28.764 2.233 -36.659 1.00 59.94 85 TRP A O 1
ATOM 700 N N . TRP A 1 86 ? 26.852 3.226 -37.269 1.00 54.56 86 TRP A N 1
ATOM 701 C CA . TRP A 1 86 ? 27.380 4.596 -37.237 1.00 54.56 86 TRP A CA 1
ATOM 702 C C . TRP A 1 86 ? 26.758 5.518 -36.181 1.00 54.56 86 TRP A C 1
ATOM 704 O O . TRP A 1 86 ? 27.088 6.699 -36.138 1.00 54.56 86 TRP A O 1
ATOM 714 N N . GLY A 1 87 ? 25.853 5.033 -35.324 1.00 76.69 87 GLY A N 1
ATOM 715 C CA . GLY A 1 87 ? 25.119 5.916 -34.414 1.00 76.69 87 GLY A CA 1
ATOM 716 C C . GLY A 1 87 ? 24.964 5.360 -33.011 1.00 76.69 87 GLY A C 1
ATOM 717 O O . GLY A 1 87 ? 24.105 4.506 -32.794 1.00 76.69 87 GLY A O 1
ATOM 718 N N . GLY A 1 88 ? 25.678 5.941 -32.038 1.00 84.81 88 GLY A N 1
ATOM 719 C CA . GLY A 1 88 ? 25.473 5.656 -30.610 1.00 84.81 88 GLY A CA 1
ATOM 720 C C . GLY A 1 88 ? 24.005 5.794 -30.185 1.00 84.81 88 GLY A C 1
ATOM 721 O O . GLY A 1 88 ? 23.513 5.018 -29.378 1.00 84.81 88 GLY A O 1
ATOM 722 N N . VAL A 1 89 ? 23.251 6.691 -30.831 1.00 87.75 89 VAL A N 1
ATOM 723 C CA . VAL A 1 89 ? 21.800 6.832 -30.631 1.00 87.75 89 VAL A CA 1
ATOM 724 C C . VAL A 1 89 ? 21.005 5.600 -31.094 1.00 87.75 89 VAL A C 1
ATOM 726 O O . VAL A 1 89 ? 20.027 5.249 -30.436 1.00 87.75 89 VAL A O 1
ATOM 729 N N . CYS A 1 90 ? 21.375 4.942 -32.204 1.00 90.38 90 CYS A N 1
ATOM 730 C CA . CYS A 1 90 ? 20.688 3.712 -32.620 1.00 90.38 90 CYS A CA 1
ATOM 731 C C . CYS A 1 90 ? 20.939 2.587 -31.607 1.00 90.38 90 CYS A C 1
ATOM 733 O O . CYS A 1 90 ? 19.986 1.944 -31.166 1.00 90.38 90 CYS A O 1
ATOM 735 N N . LEU A 1 91 ? 22.198 2.388 -31.209 1.00 91.06 91 LEU A N 1
ATOM 736 C CA . LEU A 1 91 ? 22.571 1.354 -30.238 1.00 91.06 91 LEU A CA 1
ATOM 737 C C . LEU A 1 91 ? 21.893 1.585 -28.880 1.00 91.06 91 LEU A C 1
ATOM 739 O O . LEU A 1 91 ? 21.406 0.647 -28.258 1.00 91.06 91 LEU A O 1
ATOM 743 N N . ASP A 1 92 ? 21.757 2.841 -28.451 1.00 94.44 92 ASP A N 1
ATOM 744 C CA . ASP A 1 92 ? 21.013 3.172 -27.233 1.00 94.44 92 ASP A CA 1
ATOM 745 C C . ASP A 1 92 ? 19.522 2.827 -27.341 1.00 94.44 92 ASP A C 1
ATOM 747 O O . ASP A 1 92 ? 18.910 2.429 -26.352 1.00 94.44 92 ASP A O 1
ATOM 751 N N . HIS A 1 93 ? 18.911 2.971 -28.523 1.00 95.06 93 HIS A N 1
ATOM 752 C CA . HIS A 1 93 ? 17.523 2.564 -28.750 1.00 95.06 93 HIS A CA 1
ATOM 753 C C . HIS A 1 93 ? 17.337 1.040 -28.672 1.00 95.06 93 HIS A C 1
ATOM 755 O O . HIS A 1 93 ? 16.322 0.583 -28.141 1.00 95.06 93 HIS A O 1
ATOM 761 N N . GLU A 1 94 ? 18.298 0.267 -29.178 1.00 94.62 94 GLU A N 1
ATOM 762 C CA . GLU A 1 94 ? 18.316 -1.197 -29.067 1.00 94.62 94 GLU A CA 1
ATOM 763 C C . GLU A 1 94 ? 18.427 -1.626 -27.601 1.00 94.62 94 GLU A C 1
ATOM 765 O O . GLU A 1 94 ? 17.499 -2.240 -27.064 1.00 94.62 94 GLU A O 1
ATOM 770 N N . SER A 1 95 ? 19.482 -1.167 -26.921 1.00 95.75 95 SER A N 1
ATOM 771 C CA . SER A 1 95 ? 19.746 -1.440 -25.504 1.00 95.75 95 SER A CA 1
ATOM 772 C C . SER A 1 95 ? 18.583 -1.019 -24.606 1.00 95.75 95 SER A C 1
ATOM 774 O O . SER A 1 95 ? 18.187 -1.747 -23.696 1.00 95.75 95 SER A O 1
ATOM 776 N N . ALA A 1 96 ? 17.967 0.137 -24.874 1.00 96.69 96 ALA A N 1
ATOM 777 C CA . ALA A 1 96 ? 16.767 0.569 -24.168 1.00 96.69 96 ALA A CA 1
ATOM 778 C C . ALA A 1 96 ? 15.596 -0.405 -24.372 1.00 96.69 96 ALA A C 1
ATOM 780 O O . ALA A 1 96 ? 14.923 -0.786 -23.413 1.00 96.69 96 ALA A O 1
ATOM 781 N N . SER A 1 97 ? 15.326 -0.820 -25.610 1.00 97.12 97 SER A N 1
ATOM 782 C CA . SER A 1 97 ? 14.241 -1.766 -25.878 1.00 97.12 97 SER A CA 1
ATOM 783 C C . SER A 1 97 ? 14.422 -3.054 -25.069 1.00 97.12 97 SER A C 1
ATOM 785 O O . SER A 1 97 ? 13.467 -3.540 -24.473 1.00 97.12 97 SER A O 1
ATOM 787 N N . GLU A 1 98 ? 15.633 -3.590 -24.974 1.00 96.88 98 GLU A N 1
ATOM 788 C CA . GLU A 1 98 ? 15.896 -4.813 -24.206 1.00 96.88 98 GLU A CA 1
ATOM 789 C C . GLU A 1 98 ? 15.803 -4.599 -22.690 1.00 96.88 98 GLU A C 1
ATOM 791 O O . GLU A 1 98 ? 15.149 -5.368 -21.972 1.00 96.88 98 GLU A O 1
ATOM 796 N N . LEU A 1 99 ? 16.394 -3.510 -22.196 1.00 97.19 99 LEU A N 1
ATOM 797 C CA . LEU A 1 99 ? 16.415 -3.182 -20.775 1.00 97.19 99 LEU A CA 1
ATOM 798 C C . LEU A 1 99 ? 14.996 -2.997 -20.218 1.00 97.19 99 LEU A C 1
ATOM 800 O O . LEU A 1 99 ? 14.616 -3.631 -19.229 1.00 97.19 99 LEU A O 1
ATOM 804 N N . TRP A 1 100 ? 14.168 -2.189 -20.884 1.00 97.19 100 TRP A N 1
ATOM 805 C CA . TRP A 1 100 ? 12.786 -1.968 -20.450 1.00 97.19 100 TRP A CA 1
ATOM 806 C C . TRP A 1 100 ? 11.864 -3.160 -20.746 1.00 97.19 100 TRP A C 1
ATOM 808 O O . TRP A 1 100 ? 10.884 -3.342 -20.020 1.00 97.19 100 TRP A O 1
ATOM 818 N N . ALA A 1 101 ? 12.187 -4.028 -21.718 1.00 97.69 101 ALA A N 1
ATOM 819 C CA . ALA A 1 101 ? 11.510 -5.322 -21.868 1.00 97.69 101 ALA A CA 1
ATOM 820 C C . ALA A 1 101 ? 11.729 -6.219 -20.643 1.00 97.69 101 ALA A C 1
ATOM 822 O O . ALA A 1 101 ? 10.781 -6.821 -20.138 1.00 97.69 101 ALA A O 1
ATOM 823 N N . THR A 1 102 ? 12.958 -6.265 -20.128 1.00 96.69 102 THR A N 1
ATOM 824 C CA . THR A 1 102 ? 13.309 -7.050 -18.937 1.00 96.69 102 THR A CA 1
ATOM 825 C C . THR A 1 102 ? 12.570 -6.538 -17.700 1.00 96.69 102 THR A C 1
ATOM 827 O O . THR A 1 102 ? 11.982 -7.328 -16.953 1.00 96.69 102 THR A O 1
ATOM 830 N N . MET A 1 103 ? 12.510 -5.212 -17.518 1.00 95.25 103 MET A N 1
ATOM 831 C CA . MET A 1 103 ? 11.709 -4.598 -16.452 1.00 95.25 103 MET A CA 1
ATOM 832 C C . MET A 1 103 ? 10.223 -4.955 -16.582 1.00 95.25 103 MET A C 1
ATOM 834 O O . MET A 1 103 ? 9.626 -5.451 -15.628 1.00 95.25 103 MET A O 1
ATOM 838 N N . ARG A 1 104 ? 9.635 -4.772 -17.775 1.00 96.56 104 ARG A N 1
ATOM 839 C CA . ARG A 1 104 ? 8.235 -5.120 -18.069 1.00 96.56 104 ARG A CA 1
ATOM 840 C C . ARG A 1 104 ? 7.944 -6.584 -17.748 1.00 96.56 104 ARG A C 1
ATOM 842 O O . ARG A 1 104 ? 6.942 -6.872 -17.102 1.00 96.56 104 ARG A O 1
ATOM 849 N N . ASN A 1 105 ? 8.808 -7.504 -18.175 1.00 96.19 105 ASN A N 1
ATOM 850 C CA . ASN A 1 105 ? 8.622 -8.938 -17.947 1.00 96.19 105 ASN A CA 1
ATOM 851 C C . ASN A 1 105 ? 8.650 -9.272 -16.459 1.00 96.19 105 ASN A C 1
ATOM 853 O O . ASN A 1 105 ? 7.786 -10.004 -15.988 1.00 96.19 105 ASN A O 1
ATOM 857 N N . THR A 1 106 ? 9.589 -8.680 -15.720 1.00 94.19 106 THR A N 1
ATOM 858 C CA . THR A 1 106 ? 9.696 -8.872 -14.270 1.00 94.19 106 THR A CA 1
ATOM 859 C C . THR A 1 106 ? 8.430 -8.406 -13.556 1.00 94.19 106 THR A C 1
ATOM 861 O O . THR A 1 106 ? 7.865 -9.162 -12.775 1.00 94.19 106 THR A O 1
ATOM 864 N N . VAL A 1 107 ? 7.936 -7.203 -13.871 1.00 94.12 107 VAL A N 1
ATOM 865 C CA . VAL A 1 107 ? 6.682 -6.685 -13.296 1.00 94.12 107 VAL A CA 1
ATOM 866 C C . VAL A 1 107 ? 5.481 -7.539 -13.706 1.00 94.12 107 VAL A C 1
ATOM 868 O O . VAL A 1 107 ? 4.573 -7.761 -12.909 1.00 94.12 107 VAL A O 1
ATOM 871 N N . GLY A 1 108 ? 5.478 -8.055 -14.938 1.00 92.75 108 GLY A N 1
ATOM 872 C CA . GLY A 1 108 ? 4.415 -8.913 -15.461 1.00 92.75 108 GLY A CA 1
ATOM 873 C C . GLY A 1 108 ? 4.166 -10.165 -14.615 1.00 92.75 108 GLY A C 1
ATOM 874 O O . GLY A 1 108 ? 3.015 -10.579 -14.472 1.00 92.75 108 GLY A O 1
ATOM 875 N N . LEU A 1 109 ? 5.214 -10.719 -13.997 1.00 92.81 109 LEU A N 1
ATOM 876 C CA . LEU A 1 109 ? 5.113 -11.881 -13.107 1.00 92.81 109 LEU A CA 1
ATOM 877 C C . LEU A 1 109 ? 4.328 -11.582 -11.819 1.00 92.81 109 LEU A C 1
ATOM 879 O O . LEU A 1 109 ? 3.731 -12.490 -11.245 1.00 92.81 109 LEU A O 1
ATOM 883 N N . ASP A 1 110 ? 4.277 -10.321 -11.385 1.00 91.75 110 ASP A N 1
ATOM 884 C CA . ASP A 1 110 ? 3.612 -9.911 -10.144 1.00 91.75 110 ASP A CA 1
ATOM 885 C C . ASP A 1 110 ? 2.111 -9.595 -10.335 1.00 91.75 110 ASP A C 1
ATOM 887 O O . ASP A 1 110 ? 1.350 -9.563 -9.363 1.00 91.75 110 ASP A O 1
ATOM 891 N N . ILE A 1 111 ? 1.643 -9.411 -11.579 1.00 91.62 111 ILE A N 1
ATOM 892 C CA . ILE A 1 111 ? 0.259 -8.995 -11.883 1.00 91.62 111 ILE A CA 1
ATOM 893 C C . ILE A 1 111 ? -0.755 -10.084 -11.521 1.00 91.62 111 ILE A C 1
ATOM 895 O O . ILE A 1 111 ? -1.743 -9.808 -10.837 1.00 91.62 111 ILE A O 1
ATOM 899 N N . ALA A 1 112 ? -0.546 -11.319 -11.985 1.00 88.44 112 ALA A N 1
ATOM 900 C CA . ALA A 1 112 ? -1.482 -12.414 -11.727 1.00 88.44 112 ALA A CA 1
ATOM 901 C C . ALA A 1 112 ? -1.590 -12.746 -10.223 1.00 88.44 112 ALA A C 1
ATOM 903 O O . ALA A 1 112 ? -2.718 -12.801 -9.721 1.00 88.44 112 ALA A O 1
ATOM 904 N N . PRO A 1 113 ? -0.478 -12.852 -9.461 1.00 89.44 113 PRO A N 1
ATOM 905 C CA . PRO A 1 113 ? -0.532 -12.973 -8.006 1.00 89.44 113 PRO A CA 1
ATOM 906 C C . PRO A 1 113 ? -1.276 -11.824 -7.319 1.00 89.44 113 PRO A C 1
ATOM 908 O O . PRO A 1 113 ? -2.012 -12.063 -6.361 1.00 89.44 113 PRO A O 1
ATOM 911 N N . ALA A 1 114 ? -1.117 -10.582 -7.789 1.00 87.69 114 ALA A N 1
ATOM 912 C CA . ALA A 1 114 ? -1.840 -9.441 -7.234 1.00 87.69 114 ALA A CA 1
ATOM 913 C C . ALA A 1 114 ? -3.351 -9.526 -7.506 1.00 87.69 114 ALA A C 1
ATOM 915 O O . ALA A 1 114 ? -4.148 -9.355 -6.584 1.00 87.69 114 ALA A O 1
ATOM 916 N N . LYS A 1 115 ? -3.755 -9.869 -8.737 1.00 88.75 115 LYS A N 1
ATOM 917 C CA . LYS A 1 115 ? -5.169 -10.050 -9.109 1.00 88.75 115 LYS A CA 1
ATOM 918 C C . LYS A 1 115 ? -5.830 -11.199 -8.347 1.00 88.75 115 LYS A C 1
ATOM 920 O O . LYS A 1 115 ? -6.954 -11.046 -7.884 1.00 88.75 115 LYS A O 1
ATOM 925 N N . ALA A 1 116 ? -5.126 -12.311 -8.133 1.00 87.06 116 ALA A N 1
ATOM 926 C CA . ALA A 1 116 ? -5.640 -13.461 -7.382 1.00 87.06 116 ALA A CA 1
ATOM 927 C C . ALA A 1 116 ? -5.956 -13.145 -5.905 1.00 87.06 116 ALA A C 1
ATOM 929 O O . ALA A 1 116 ? -6.712 -13.867 -5.249 1.00 87.06 116 ALA A O 1
ATOM 930 N N . ARG A 1 117 ? -5.385 -12.061 -5.362 1.00 83.94 117 ARG A N 1
ATOM 931 C CA . ARG A 1 117 ? -5.673 -11.588 -4.002 1.00 83.94 117 ARG A CA 1
ATOM 932 C C . ARG A 1 117 ? -6.960 -10.773 -3.917 1.00 83.94 117 ARG A C 1
ATOM 934 O O . ARG A 1 117 ? -7.434 -10.558 -2.807 1.00 83.94 117 ARG A O 1
ATOM 941 N N . ILE A 1 118 ? -7.536 -10.338 -5.035 1.00 83.69 118 ILE A N 1
ATOM 942 C CA . ILE A 1 118 ? -8.823 -9.640 -5.049 1.00 83.69 118 ILE A CA 1
ATOM 943 C C . ILE A 1 118 ? -9.914 -10.663 -4.711 1.00 83.69 118 ILE A C 1
ATOM 945 O O . ILE A 1 118 ? -10.007 -11.717 -5.340 1.00 83.69 118 ILE A O 1
ATOM 949 N N . LYS A 1 119 ? -10.719 -10.381 -3.683 1.00 77.44 119 LYS A N 1
ATOM 950 C CA . LYS A 1 119 ? -11.818 -11.251 -3.248 1.00 77.44 119 LYS A CA 1
ATOM 951 C C . LYS A 1 119 ? -13.159 -10.524 -3.417 1.00 77.44 119 LYS A C 1
ATOM 953 O O . LYS A 1 119 ? -13.224 -9.348 -3.065 1.00 77.44 119 LYS A O 1
ATOM 958 N N . PRO A 1 120 ? -14.209 -11.196 -3.937 1.00 69.69 120 PRO A N 1
ATOM 959 C CA . PRO A 1 120 ? -15.544 -10.604 -4.047 1.00 69.69 120 PRO A CA 1
ATOM 960 C C . PRO A 1 120 ? -16.174 -10.363 -2.675 1.00 69.69 120 PRO A C 1
ATOM 962 O O . PRO A 1 120 ? -16.748 -9.313 -2.429 1.00 69.69 120 PRO A O 1
ATOM 965 N N . SER A 1 121 ? -16.031 -11.312 -1.751 1.00 69.25 121 SER A N 1
ATOM 966 C CA . SER A 1 121 ? -16.341 -11.104 -0.339 1.00 69.25 121 SER A CA 1
ATOM 967 C C . SER A 1 121 ? -15.189 -10.332 0.308 1.00 69.25 121 SER A C 1
ATOM 969 O O . SER A 1 121 ? -14.027 -10.637 0.029 1.00 69.25 121 SER A O 1
ATOM 971 N N . GLY A 1 122 ? -15.485 -9.350 1.164 1.00 68.31 122 GLY A N 1
ATOM 972 C CA . GLY A 1 122 ? -14.457 -8.627 1.922 1.00 68.31 122 GLY A CA 1
ATOM 973 C C . GLY A 1 122 ? -13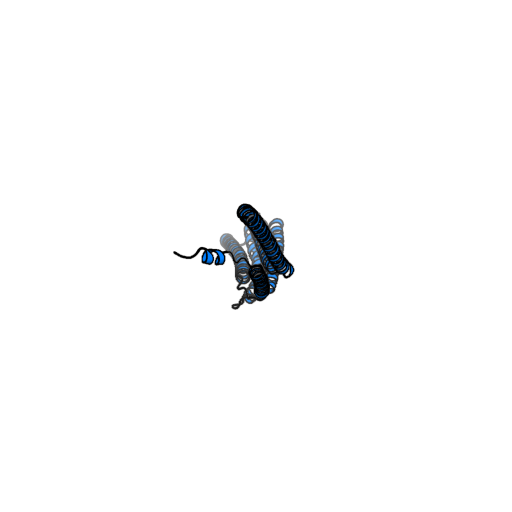.525 -9.562 2.709 1.00 68.31 122 GLY A C 1
ATOM 974 O O . GLY A 1 122 ? -13.773 -10.761 2.832 1.00 68.31 122 GLY A O 1
ATOM 975 N N . THR A 1 123 ? -12.442 -9.020 3.254 1.00 77.69 123 THR A N 1
ATOM 976 C CA . THR A 1 123 ? -11.423 -9.772 4.001 1.00 77.69 123 THR A CA 1
ATOM 977 C C . THR A 1 123 ? -11.135 -9.137 5.357 1.00 77.69 123 THR A C 1
ATOM 979 O O . THR A 1 123 ? -11.471 -7.981 5.603 1.00 77.69 123 THR A O 1
ATOM 982 N N . THR A 1 124 ? -10.545 -9.905 6.277 1.00 78.56 124 THR A N 1
ATOM 983 C CA . THR A 1 124 ? -10.216 -9.406 7.622 1.00 78.56 124 THR A CA 1
ATOM 984 C C . THR A 1 124 ? -9.120 -8.339 7.566 1.00 78.56 124 THR A C 1
ATOM 986 O O . THR A 1 124 ? -8.248 -8.375 6.693 1.00 78.56 124 THR A O 1
ATOM 989 N N . MET A 1 125 ? -9.090 -7.431 8.547 1.00 80.19 125 MET A N 1
ATOM 990 C CA . MET A 1 125 ? -8.055 -6.386 8.626 1.00 80.19 125 MET A CA 1
ATOM 991 C C . MET A 1 125 ? -6.627 -6.948 8.667 1.00 80.19 125 MET A C 1
ATOM 993 O O . MET A 1 125 ? -5.723 -6.385 8.052 1.00 80.19 125 MET A O 1
ATOM 997 N N . GLY A 1 126 ? -6.412 -8.088 9.334 1.00 82.25 126 GLY A N 1
ATOM 998 C CA . GLY A 1 126 ? -5.107 -8.760 9.340 1.00 82.25 126 GLY A CA 1
ATOM 999 C C . GLY A 1 126 ? -4.663 -9.202 7.940 1.00 82.25 126 GLY A C 1
ATOM 1000 O O . GLY A 1 126 ? -3.498 -9.038 7.575 1.00 82.25 126 GLY A O 1
ATOM 1001 N N . THR A 1 127 ? -5.604 -9.683 7.124 1.00 85.00 127 THR A N 1
ATOM 1002 C CA . THR A 1 127 ? -5.348 -10.043 5.722 1.00 85.00 127 THR A CA 1
ATOM 1003 C C . THR A 1 127 ? -4.988 -8.810 4.891 1.00 85.00 127 THR A C 1
ATOM 1005 O O . THR A 1 127 ? -4.041 -8.854 4.103 1.00 85.00 127 THR A O 1
ATOM 1008 N N . GLU A 1 128 ? -5.681 -7.688 5.095 1.00 83.44 128 GLU A N 1
ATOM 1009 C CA . GLU A 1 128 ? -5.379 -6.423 4.410 1.00 83.44 128 GLU A CA 1
ATOM 1010 C C . GLU A 1 128 ? -4.005 -5.860 4.793 1.00 83.44 128 GLU A C 1
ATOM 1012 O O . GLU A 1 128 ? -3.237 -5.425 3.928 1.00 83.44 128 GLU A O 1
ATOM 1017 N N . LEU A 1 129 ? -3.626 -5.947 6.071 1.00 87.25 129 LEU A N 1
ATOM 1018 C CA . LEU A 1 129 ? -2.282 -5.576 6.508 1.00 87.25 129 LEU A CA 1
ATOM 1019 C C . LEU A 1 129 ? -1.209 -6.451 5.844 1.00 87.25 129 LEU A C 1
ATOM 1021 O O . LEU A 1 129 ? -0.185 -5.945 5.388 1.00 87.25 129 LEU A O 1
ATOM 1025 N N . ALA A 1 130 ? -1.431 -7.763 5.755 1.00 88.25 130 ALA A N 1
ATOM 1026 C CA . ALA A 1 130 ? -0.497 -8.657 5.076 1.00 88.25 130 ALA A CA 1
ATOM 1027 C C . ALA A 1 130 ? -0.355 -8.303 3.583 1.00 88.25 130 ALA A C 1
ATOM 1029 O O . ALA A 1 130 ? 0.760 -8.246 3.060 1.00 88.25 130 ALA A O 1
ATOM 1030 N N . ARG A 1 131 ? -1.465 -7.992 2.901 1.00 87.06 131 ARG A N 1
ATOM 1031 C CA . ARG A 1 131 ? -1.469 -7.576 1.487 1.00 87.06 131 ARG A CA 1
ATOM 1032 C C . ARG A 1 131 ? -0.716 -6.269 1.260 1.00 87.06 131 ARG A C 1
ATOM 1034 O O . ARG A 1 131 ? 0.120 -6.207 0.360 1.00 87.06 131 ARG A O 1
ATOM 1041 N N . THR A 1 132 ? -0.967 -5.252 2.082 1.00 88.88 132 THR A N 1
ATOM 1042 C CA . THR A 1 132 ? -0.270 -3.957 1.985 1.00 88.88 132 THR A CA 1
ATOM 1043 C C . THR A 1 132 ? 1.231 -4.088 2.240 1.00 88.88 132 THR A C 1
ATOM 1045 O O . THR A 1 132 ? 2.025 -3.524 1.488 1.00 88.88 132 THR A O 1
ATOM 1048 N N . LYS A 1 133 ? 1.649 -4.904 3.219 1.00 92.00 133 LYS A N 1
ATOM 1049 C CA . LYS A 1 133 ? 3.071 -5.223 3.447 1.00 92.00 133 LYS A CA 1
ATOM 1050 C C . LYS A 1 133 ? 3.712 -5.918 2.246 1.00 92.00 133 LYS A C 1
ATOM 1052 O O . LYS A 1 133 ? 4.825 -5.574 1.861 1.00 92.00 133 LYS A O 1
ATOM 1057 N N . LEU A 1 134 ? 3.013 -6.869 1.626 1.00 90.88 134 LEU A N 1
ATOM 1058 C CA . LEU A 1 134 ? 3.505 -7.543 0.422 1.00 90.88 134 LEU A CA 1
ATOM 1059 C C . LEU A 1 134 ? 3.676 -6.570 -0.751 1.00 90.88 134 LEU A C 1
ATOM 1061 O O . LEU A 1 134 ? 4.660 -6.672 -1.482 1.00 90.88 134 LEU A O 1
ATOM 1065 N N . HIS A 1 135 ? 2.760 -5.613 -0.913 1.00 92.38 135 HIS A N 1
ATOM 1066 C CA . HIS A 1 135 ? 2.899 -4.568 -1.929 1.00 92.38 135 HIS A CA 1
ATOM 1067 C C . HIS A 1 135 ? 4.081 -3.635 -1.644 1.00 92.38 135 HIS A C 1
ATOM 1069 O O . HIS A 1 135 ? 4.818 -3.289 -2.562 1.00 92.38 135 HIS A O 1
ATOM 1075 N N . LEU A 1 136 ? 4.322 -3.280 -0.378 1.00 95.00 136 LEU A N 1
ATOM 1076 C CA . LEU A 1 136 ? 5.507 -2.511 0.011 1.00 95.00 136 LEU A CA 1
ATOM 1077 C C . LEU A 1 136 ? 6.805 -3.248 -0.347 1.00 95.00 136 LEU A C 1
ATOM 1079 O O . LEU A 1 136 ? 7.703 -2.649 -0.933 1.00 95.00 136 LEU A O 1
ATOM 1083 N N . ILE A 1 137 ? 6.885 -4.554 -0.076 1.00 94.88 137 ILE A N 1
ATOM 1084 C CA . ILE A 1 137 ? 8.041 -5.380 -0.465 1.00 94.88 137 ILE A CA 1
ATOM 1085 C C . ILE A 1 137 ? 8.248 -5.347 -1.985 1.00 94.88 137 ILE A C 1
ATOM 1087 O O . ILE A 1 137 ? 9.378 -5.196 -2.453 1.00 94.88 137 ILE A O 1
ATOM 1091 N N . TRP A 1 138 ? 7.171 -5.468 -2.764 1.00 94.75 138 TRP A N 1
ATOM 1092 C CA . TRP A 1 138 ? 7.237 -5.337 -4.219 1.00 94.75 138 TRP A CA 1
ATOM 1093 C C . TRP A 1 138 ? 7.752 -3.951 -4.646 1.00 94.75 138 TRP A C 1
ATOM 1095 O O . TRP A 1 138 ? 8.701 -3.871 -5.424 1.00 94.75 138 TRP A O 1
ATOM 1105 N N . ALA A 1 139 ? 7.215 -2.871 -4.074 1.00 96.00 139 ALA A N 1
ATOM 1106 C CA . ALA A 1 139 ? 7.622 -1.499 -4.380 1.00 96.00 139 ALA A CA 1
ATOM 1107 C C . ALA A 1 139 ? 9.108 -1.237 -4.058 1.00 96.00 139 ALA A C 1
ATOM 1109 O O . ALA A 1 139 ? 9.806 -0.564 -4.819 1.00 96.00 139 ALA A O 1
ATOM 1110 N N . MET A 1 140 ? 9.626 -1.813 -2.968 1.00 97.12 140 MET A N 1
ATOM 1111 C CA . MET A 1 140 ? 11.052 -1.750 -2.623 1.00 97.12 1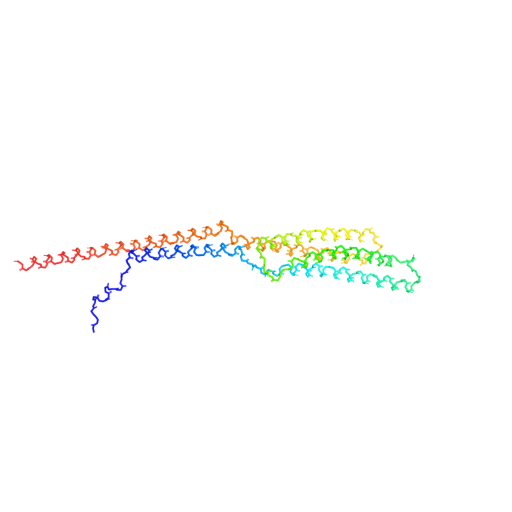40 MET A CA 1
ATOM 1112 C C . MET A 1 140 ? 11.927 -2.451 -3.669 1.00 97.12 140 MET A C 1
ATOM 1114 O O . MET A 1 140 ? 12.949 -1.902 -4.087 1.00 97.12 140 MET A O 1
ATOM 1118 N N . ARG A 1 141 ? 11.515 -3.638 -4.138 1.00 95.69 141 ARG A N 1
ATOM 1119 C CA . ARG A 1 141 ? 12.216 -4.362 -5.214 1.00 95.69 141 ARG A CA 1
ATOM 1120 C C . ARG A 1 141 ? 12.187 -3.578 -6.525 1.00 95.69 141 ARG A C 1
ATOM 1122 O O . ARG A 1 141 ? 13.209 -3.493 -7.202 1.00 95.69 141 ARG A O 1
ATOM 1129 N N . GLU A 1 142 ? 11.054 -2.963 -6.855 1.00 95.31 142 GLU A N 1
ATOM 1130 C CA . GLU A 1 142 ? 10.911 -2.086 -8.022 1.00 95.31 142 GLU A CA 1
ATOM 1131 C C . GLU A 1 142 ? 11.845 -0.878 -7.967 1.00 95.31 142 GLU A C 1
ATOM 1133 O O . GLU A 1 142 ? 12.523 -0.580 -8.950 1.00 95.31 142 GLU A O 1
ATOM 1138 N N . LYS A 1 143 ? 11.951 -0.204 -6.815 1.00 97.12 143 LYS A N 1
ATOM 1139 C CA . LYS A 1 143 ? 12.916 0.890 -6.644 1.00 97.12 143 LYS A CA 1
ATOM 1140 C C . LYS A 1 143 ? 14.346 0.415 -6.848 1.00 97.12 143 LYS A C 1
ATOM 1142 O O . LYS A 1 143 ? 15.097 1.088 -7.549 1.00 97.12 143 LYS A O 1
ATOM 1147 N N . GLN A 1 144 ? 14.717 -0.731 -6.280 1.00 97.31 144 GLN A N 1
ATOM 1148 C CA . GLN A 1 144 ? 16.061 -1.270 -6.467 1.00 97.31 144 GLN A CA 1
ATOM 1149 C C . GLN A 1 144 ? 16.351 -1.531 -7.952 1.00 97.31 144 GLN A C 1
ATOM 1151 O O . GLN A 1 144 ? 17.383 -1.101 -8.460 1.00 97.31 144 GLN A O 1
ATOM 1156 N N . ARG A 1 145 ? 15.406 -2.147 -8.675 1.00 95.25 145 ARG A N 1
ATOM 1157 C CA . ARG A 1 145 ? 15.511 -2.355 -10.128 1.00 95.25 145 ARG A CA 1
ATOM 1158 C C . ARG A 1 145 ? 15.625 -1.040 -10.898 1.00 95.25 145 ARG A C 1
ATOM 1160 O O . ARG A 1 145 ? 16.438 -0.944 -11.816 1.00 95.25 145 ARG A O 1
ATOM 1167 N N . ALA A 1 146 ? 14.847 -0.025 -10.528 1.00 96.81 146 ALA A N 1
ATOM 1168 C CA . ALA A 1 146 ? 14.903 1.291 -11.156 1.00 96.81 146 ALA A CA 1
ATOM 1169 C C . ALA A 1 146 ? 16.263 1.979 -10.940 1.00 96.81 146 ALA A C 1
ATOM 1171 O O . ALA A 1 146 ? 16.795 2.569 -11.878 1.00 96.81 146 ALA A O 1
ATOM 1172 N N . LEU A 1 147 ? 16.849 1.866 -9.742 1.00 97.81 147 LEU A N 1
ATOM 1173 C CA . LEU A 1 147 ? 18.188 2.385 -9.439 1.00 97.81 147 LEU A CA 1
ATOM 1174 C C . LEU A 1 147 ? 19.267 1.669 -10.257 1.00 97.81 147 LEU A C 1
ATOM 1176 O O . LEU A 1 147 ? 20.112 2.327 -10.862 1.00 97.81 147 LEU A O 1
ATOM 1180 N N . THR A 1 148 ? 19.209 0.337 -10.344 1.00 97.19 148 THR A N 1
ATOM 1181 C CA . THR A 1 148 ? 20.120 -0.436 -11.200 1.00 97.19 148 THR A CA 1
ATOM 1182 C C . THR A 1 148 ? 19.976 -0.028 -12.665 1.00 97.19 148 THR A C 1
ATOM 1184 O O . THR A 1 148 ? 20.972 0.266 -13.312 1.00 97.19 148 THR A O 1
ATOM 1187 N N . THR A 1 149 ? 18.743 0.090 -13.163 1.00 95.75 149 THR A N 1
ATOM 1188 C CA . THR A 1 149 ? 18.448 0.540 -14.536 1.00 95.75 149 THR A CA 1
ATOM 1189 C C . THR A 1 149 ? 19.038 1.921 -14.804 1.00 95.75 149 THR A C 1
ATOM 1191 O O . THR A 1 149 ? 19.633 2.152 -15.852 1.00 95.75 149 THR A O 1
ATOM 1194 N N . GLN A 1 150 ? 18.915 2.846 -13.853 1.00 97.75 150 GLN A N 1
ATOM 1195 C CA . GLN A 1 150 ? 19.494 4.177 -13.972 1.00 97.75 150 GLN A CA 1
ATOM 1196 C C . GLN A 1 150 ? 21.018 4.154 -14.036 1.00 97.75 150 GLN A C 1
ATOM 1198 O O . GLN A 1 150 ? 21.592 4.862 -14.864 1.00 97.75 150 GLN A O 1
ATOM 1203 N N . ALA A 1 151 ? 21.666 3.343 -13.202 1.00 96.88 151 ALA A N 1
ATOM 1204 C CA . ALA A 1 151 ? 23.109 3.159 -13.261 1.00 96.88 151 ALA A CA 1
ATOM 1205 C C . ALA A 1 151 ? 23.537 2.551 -14.606 1.00 96.88 151 ALA A C 1
ATOM 1207 O O . ALA A 1 151 ? 24.468 3.060 -15.227 1.00 96.88 151 ALA A O 1
ATOM 1208 N N . THR A 1 152 ? 22.821 1.534 -15.099 1.00 97.25 152 THR A N 1
ATOM 1209 C CA . THR A 1 152 ? 23.054 0.938 -16.422 1.00 97.25 152 THR A CA 1
ATOM 1210 C C . THR A 1 152 ? 22.952 1.993 -17.515 1.00 97.25 152 THR A C 1
ATOM 1212 O O . THR A 1 152 ? 23.910 2.182 -18.258 1.00 97.25 152 THR A O 1
ATOM 1215 N N . VAL A 1 153 ? 21.850 2.742 -17.581 1.00 97.12 153 VAL A N 1
ATOM 1216 C CA . VAL A 1 153 ? 21.659 3.790 -18.596 1.00 97.12 153 VAL A CA 1
ATOM 1217 C C . VAL A 1 153 ? 22.776 4.830 -18.532 1.00 97.12 153 VAL A C 1
ATOM 1219 O O . VAL A 1 153 ? 23.334 5.184 -19.560 1.00 97.12 153 VAL A O 1
ATOM 1222 N N . LYS A 1 154 ? 23.161 5.280 -17.334 1.00 95.88 154 LYS A N 1
ATOM 1223 C CA . LYS A 1 154 ? 24.207 6.298 -17.175 1.00 95.88 154 LYS A CA 1
ATOM 1224 C C . LYS A 1 154 ? 25.598 5.810 -17.598 1.00 95.88 154 LYS A C 1
ATOM 1226 O O . LYS A 1 154 ? 26.369 6.605 -18.123 1.00 95.88 154 LYS A O 1
ATOM 1231 N N . ASN A 1 155 ? 25.926 4.549 -17.321 1.00 95.06 155 ASN A N 1
ATOM 1232 C CA . ASN A 1 155 ? 27.293 4.038 -17.445 1.00 95.06 155 ASN A CA 1
ATOM 1233 C C . ASN A 1 155 ? 27.542 3.252 -18.737 1.00 95.06 155 ASN A C 1
ATOM 1235 O O . ASN A 1 155 ? 28.696 3.076 -19.111 1.00 95.06 155 ASN A O 1
ATOM 1239 N N . THR A 1 156 ? 26.491 2.730 -19.377 1.00 94.62 156 THR A N 1
ATOM 1240 C CA . THR A 1 156 ? 26.626 1.806 -20.519 1.00 94.62 156 THR A CA 1
ATOM 1241 C C . THR A 1 156 ? 26.066 2.351 -21.825 1.00 94.62 156 THR A C 1
ATOM 1243 O O . THR A 1 156 ? 26.454 1.869 -22.884 1.00 94.62 156 THR A O 1
ATOM 1246 N N . PHE A 1 157 ? 25.164 3.337 -21.783 1.00 95.31 157 PHE A N 1
ATOM 1247 C CA . PHE A 1 157 ? 24.608 3.905 -23.009 1.00 95.31 157 PHE A CA 1
ATOM 1248 C C . PHE A 1 157 ? 25.593 4.924 -23.589 1.00 95.31 157 PHE A C 1
ATOM 1250 O O . PHE A 1 157 ? 26.278 5.639 -22.858 1.00 95.31 157 PHE A O 1
ATOM 1257 N N . ASN A 1 158 ? 25.647 5.001 -24.914 1.00 91.94 158 ASN A N 1
ATOM 1258 C CA . ASN A 1 158 ? 26.574 5.855 -25.651 1.00 91.94 158 ASN A CA 1
ATOM 1259 C C . ASN A 1 158 ? 26.197 7.338 -25.551 1.00 91.94 158 ASN A C 1
ATOM 1261 O O . ASN A 1 158 ? 27.043 8.214 -25.720 1.00 91.94 158 ASN A O 1
ATOM 1265 N N . THR A 1 159 ? 24.917 7.637 -25.322 1.00 92.00 159 THR A N 1
ATOM 1266 C CA . THR A 1 159 ? 24.381 8.995 -25.248 1.00 92.00 159 THR A CA 1
ATOM 1267 C C . THR A 1 159 ? 23.544 9.209 -23.992 1.00 92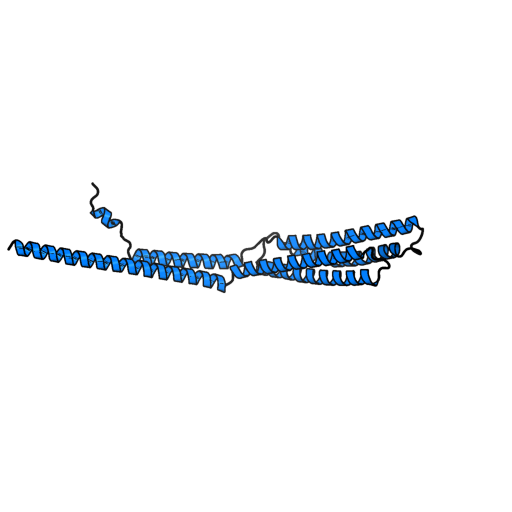.00 159 THR A C 1
ATOM 1269 O O . THR A 1 159 ? 23.062 8.288 -23.337 1.00 92.00 159 THR A O 1
ATOM 1272 N N . THR A 1 160 ? 23.282 10.475 -23.676 1.00 93.50 160 THR A N 1
ATOM 1273 C CA . THR A 1 160 ? 22.474 10.868 -22.513 1.00 93.50 160 THR A CA 1
ATOM 1274 C C . THR A 1 160 ? 20.965 10.826 -22.771 1.00 93.50 160 THR A C 1
ATOM 1276 O O . THR A 1 160 ? 20.178 11.178 -21.887 1.00 93.50 160 THR A O 1
ATOM 1279 N N . ARG A 1 161 ? 20.523 10.382 -23.958 1.00 93.00 161 ARG A N 1
ATOM 1280 C CA . ARG A 1 161 ? 19.121 10.456 -24.410 1.00 93.00 161 ARG A CA 1
ATOM 1281 C C . ARG A 1 161 ? 18.140 9.784 -23.451 1.00 93.00 161 ARG A C 1
ATOM 1283 O O . ARG A 1 161 ? 17.025 10.273 -23.260 1.00 93.00 161 ARG A O 1
ATOM 1290 N N . TYR A 1 162 ? 18.548 8.672 -22.845 1.00 96.50 162 TYR A N 1
ATOM 1291 C CA . TYR A 1 162 ? 17.710 7.893 -21.937 1.00 96.50 162 TYR A CA 1
ATOM 1292 C C . TYR A 1 162 ? 17.866 8.270 -20.462 1.00 96.50 162 TYR A C 1
ATOM 1294 O O . TYR A 1 162 ? 17.045 7.830 -19.651 1.00 96.50 162 TYR A O 1
ATOM 1302 N N . ASN A 1 163 ? 18.810 9.150 -20.106 1.00 96.44 163 ASN A N 1
ATOM 1303 C CA . ASN A 1 163 ? 18.988 9.607 -18.725 1.00 96.44 163 ASN A CA 1
ATOM 1304 C C . ASN A 1 163 ? 17.670 10.138 -18.130 1.00 96.44 163 ASN A C 1
ATOM 1306 O O . ASN A 1 163 ? 17.254 9.637 -17.083 1.00 96.44 163 ASN A O 1
ATOM 1310 N N . PRO A 1 164 ? 16.918 11.052 -18.787 1.00 97.06 164 PRO A N 1
ATOM 1311 C CA . PRO A 1 164 ? 15.662 11.565 -18.230 1.00 97.06 164 PRO A CA 1
ATOM 1312 C C . PRO A 1 164 ? 14.572 10.496 -18.062 1.00 97.06 164 PRO A C 1
ATOM 1314 O O . PRO A 1 164 ? 13.664 10.650 -17.245 1.00 97.06 164 PRO A O 1
ATOM 1317 N N . VAL A 1 165 ? 14.610 9.427 -18.861 1.00 96.94 165 VAL A N 1
ATOM 1318 C CA . VAL A 1 165 ? 13.661 8.307 -18.763 1.00 96.94 165 VAL A CA 1
ATOM 1319 C C . VAL A 1 165 ? 14.009 7.432 -17.561 1.00 96.94 165 VAL A C 1
ATOM 1321 O O . VAL A 1 165 ? 13.125 7.077 -16.782 1.00 96.94 165 VAL A O 1
ATOM 1324 N N . ALA A 1 166 ? 15.296 7.159 -17.351 1.00 96.69 166 ALA A N 1
ATOM 1325 C CA . ALA A 1 166 ? 15.777 6.440 -16.182 1.00 96.69 166 ALA A CA 1
ATOM 1326 C C . ALA A 1 166 ? 15.509 7.201 -14.871 1.00 96.69 166 ALA A C 1
ATOM 1328 O O . ALA A 1 166 ? 14.954 6.625 -13.935 1.00 96.69 166 ALA A O 1
ATOM 1329 N N . TYR A 1 167 ? 15.791 8.511 -14.825 1.00 97.12 167 TYR A N 1
ATOM 1330 C CA . TYR A 1 167 ? 15.448 9.363 -13.676 1.00 97.12 167 TYR A CA 1
ATOM 1331 C C . TYR A 1 167 ? 13.946 9.325 -13.370 1.00 97.12 167 TYR A C 1
ATOM 1333 O O . TYR A 1 167 ? 13.547 9.142 -12.220 1.00 97.12 167 TYR A O 1
ATOM 1341 N N . ARG A 1 168 ? 13.094 9.440 -14.398 1.00 96.25 168 ARG A N 1
ATOM 1342 C CA . ARG A 1 168 ? 11.640 9.318 -14.219 1.00 96.25 168 ARG A CA 1
ATOM 1343 C C . ARG A 1 168 ? 11.239 7.945 -13.696 1.00 96.25 168 ARG A C 1
ATOM 1345 O O . ARG A 1 168 ? 10.422 7.885 -12.787 1.00 96.25 168 ARG A O 1
ATOM 1352 N N . THR A 1 169 ? 11.852 6.873 -14.191 1.00 95.12 169 THR A N 1
ATOM 1353 C CA . THR A 1 169 ? 11.588 5.505 -13.719 1.00 95.12 169 THR A CA 1
ATOM 1354 C C . THR A 1 169 ? 11.833 5.382 -12.208 1.00 95.12 169 THR A C 1
ATOM 1356 O O . THR A 1 169 ? 10.972 4.866 -11.490 1.00 95.12 169 THR A O 1
ATOM 1359 N N . VAL A 1 170 ? 12.946 5.937 -11.709 1.00 97.44 170 VAL A N 1
ATOM 1360 C CA . VAL A 1 170 ? 13.267 5.996 -10.270 1.00 97.44 170 VAL A CA 1
ATOM 1361 C C . VAL A 1 170 ? 12.262 6.849 -9.500 1.00 97.44 170 VAL A C 1
ATOM 1363 O O . VAL A 1 170 ? 11.748 6.407 -8.474 1.00 97.44 170 VAL A O 1
ATOM 1366 N N . ASN A 1 171 ? 11.924 8.040 -9.996 1.00 96.69 171 ASN A N 1
ATOM 1367 C CA . ASN A 1 171 ? 10.953 8.919 -9.336 1.00 96.69 171 ASN A CA 1
ATOM 1368 C C . ASN A 1 171 ? 9.579 8.259 -9.212 1.00 96.69 171 ASN A C 1
ATOM 1370 O O . ASN A 1 171 ? 8.961 8.293 -8.149 1.00 96.69 171 ASN A O 1
ATOM 1374 N N . THR A 1 172 ? 9.115 7.597 -10.270 1.00 94.88 172 THR A N 1
ATOM 1375 C CA . THR A 1 172 ? 7.851 6.869 -10.233 1.00 94.88 172 THR A CA 1
ATOM 1376 C C . THR A 1 172 ? 7.946 5.677 -9.271 1.00 94.88 172 THR A C 1
ATOM 1378 O O . THR A 1 172 ? 6.960 5.370 -8.609 1.00 94.88 172 THR A O 1
ATOM 1381 N N . ALA A 1 173 ? 9.090 4.993 -9.151 1.00 95.69 173 ALA A N 1
ATOM 1382 C CA . ALA A 1 173 ? 9.276 3.926 -8.155 1.00 95.69 173 ALA A CA 1
ATOM 1383 C C . ALA A 1 173 ? 9.293 4.459 -6.705 1.00 95.69 173 ALA A C 1
ATOM 1385 O O . ALA A 1 173 ? 8.698 3.851 -5.820 1.00 95.69 173 ALA A O 1
ATOM 1386 N N . ASN A 1 174 ? 9.887 5.631 -6.459 1.00 96.75 174 ASN A N 1
ATOM 1387 C CA . ASN A 1 174 ? 9.819 6.305 -5.157 1.00 96.75 174 ASN A CA 1
ATOM 1388 C C . ASN A 1 174 ? 8.374 6.659 -4.777 1.00 96.75 174 ASN A C 1
ATOM 1390 O O . ASN A 1 174 ? 7.952 6.377 -3.658 1.00 96.75 174 ASN A O 1
ATOM 1394 N N . ALA A 1 175 ? 7.598 7.210 -5.715 1.00 95.12 175 ALA A N 1
ATOM 1395 C CA . ALA A 1 175 ? 6.186 7.515 -5.484 1.00 95.12 175 ALA A CA 1
ATOM 1396 C C . ALA A 1 175 ? 5.364 6.260 -5.130 1.00 95.12 175 ALA A C 1
ATOM 1398 O O . ALA A 1 175 ? 4.420 6.332 -4.343 1.00 95.12 175 ALA A O 1
ATOM 1399 N N . GLU A 1 176 ? 5.735 5.104 -5.686 1.00 95.38 176 GLU A N 1
ATOM 1400 C CA . GLU A 1 176 ? 5.102 3.825 -5.367 1.00 95.38 176 GLU A CA 1
ATOM 1401 C C . GLU A 1 176 ? 5.377 3.380 -3.930 1.00 95.38 176 GLU A C 1
ATOM 1403 O O . GLU A 1 176 ? 4.456 2.955 -3.236 1.00 95.38 176 GLU A O 1
ATOM 1408 N N . ILE A 1 177 ? 6.616 3.539 -3.459 1.00 96.69 177 ILE A N 1
ATOM 1409 C CA . ILE A 1 177 ? 6.968 3.265 -2.062 1.00 96.69 177 ILE A CA 1
ATOM 1410 C C . ILE A 1 177 ? 6.180 4.168 -1.125 1.00 96.69 177 ILE A C 1
ATOM 1412 O O . ILE A 1 177 ? 5.546 3.659 -0.208 1.00 96.69 177 ILE A O 1
ATOM 1416 N N . THR A 1 178 ? 6.137 5.477 -1.384 1.00 95.75 178 THR A N 1
ATOM 1417 C CA . THR A 1 178 ? 5.380 6.413 -0.540 1.00 95.75 178 THR A CA 1
ATOM 1418 C C . THR A 1 178 ? 3.903 6.021 -0.446 1.00 95.75 178 THR A C 1
ATOM 1420 O O . THR A 1 178 ? 3.298 6.074 0.627 1.00 95.75 178 THR A O 1
ATOM 1423 N N . TRP A 1 179 ? 3.307 5.586 -1.559 1.00 93.75 179 TRP A N 1
ATOM 1424 C CA . TRP A 1 179 ? 1.936 5.082 -1.562 1.00 93.75 179 TRP A CA 1
ATOM 1425 C C . TRP A 1 179 ? 1.786 3.791 -0.741 1.00 93.75 179 TRP A C 1
ATOM 1427 O O . TRP A 1 179 ? 0.834 3.656 0.038 1.00 93.75 179 TRP A O 1
ATOM 1437 N N . ALA A 1 180 ? 2.725 2.855 -0.881 1.00 93.00 180 ALA A N 1
ATOM 1438 C CA . ALA A 1 180 ? 2.717 1.586 -0.164 1.00 93.00 180 ALA A CA 1
ATOM 1439 C C . ALA A 1 180 ? 2.906 1.776 1.353 1.00 93.00 180 ALA A C 1
ATOM 1441 O O . ALA A 1 180 ? 2.166 1.194 2.145 1.00 93.00 180 ALA A O 1
ATOM 1442 N N . GLU A 1 181 ? 3.824 2.648 1.770 1.00 95.12 181 GLU A N 1
ATOM 1443 C CA . GLU A 1 181 ? 4.048 3.023 3.172 1.00 95.12 181 GLU A CA 1
ATOM 1444 C C . GLU A 1 181 ? 2.801 3.660 3.786 1.00 95.12 181 GLU A C 1
ATOM 1446 O O . GLU A 1 181 ? 2.362 3.262 4.869 1.00 95.12 181 GLU A O 1
ATOM 1451 N N . LYS A 1 182 ? 2.172 4.603 3.070 1.00 92.50 182 LYS A N 1
ATOM 1452 C CA . LYS A 1 182 ? 0.908 5.215 3.499 1.00 92.50 182 LYS A CA 1
ATOM 1453 C C . LYS A 1 182 ? -0.189 4.164 3.663 1.00 92.50 182 LYS A C 1
ATOM 1455 O O . LYS A 1 182 ? -0.935 4.206 4.638 1.00 92.50 182 LYS A O 1
ATOM 1460 N N . SER A 1 183 ? -0.264 3.201 2.748 1.00 90.12 183 SER A N 1
ATOM 1461 C CA . SER A 1 183 ? -1.233 2.104 2.812 1.00 90.12 183 SER A CA 1
ATOM 1462 C C . SER A 1 183 ? -1.024 1.212 4.037 1.00 90.12 183 SER A C 1
ATOM 1464 O O . SER A 1 183 ? -1.989 0.915 4.741 1.00 90.12 183 SER A O 1
ATOM 1466 N N . VAL A 1 184 ? 0.225 0.842 4.342 1.00 91.62 184 VAL A N 1
ATOM 1467 C CA . VAL A 1 184 ? 0.568 0.074 5.551 1.00 91.62 184 VAL A CA 1
ATOM 1468 C C . VAL A 1 184 ? 0.224 0.863 6.814 1.00 91.62 184 VAL A C 1
ATOM 1470 O O . VAL A 1 184 ? -0.404 0.321 7.721 1.00 91.62 184 VAL A O 1
ATOM 1473 N N . LYS A 1 185 ? 0.579 2.153 6.872 1.00 91.19 185 LYS A N 1
ATOM 1474 C CA . LYS A 1 185 ? 0.262 3.022 8.015 1.00 91.19 185 LYS A CA 1
ATOM 1475 C C . LYS A 1 185 ? -1.245 3.122 8.248 1.00 91.19 185 LYS A C 1
ATOM 1477 O O . LYS A 1 185 ? -1.690 3.019 9.387 1.00 91.19 185 LYS A O 1
ATOM 1482 N N . ASN A 1 186 ? -2.029 3.282 7.184 1.00 87.62 186 ASN A N 1
ATOM 1483 C CA . ASN A 1 186 ? -3.485 3.332 7.278 1.00 87.62 186 ASN A CA 1
ATOM 1484 C C . ASN A 1 186 ? -4.056 2.018 7.825 1.00 87.62 186 ASN A C 1
ATOM 1486 O O . ASN A 1 186 ? -4.830 2.054 8.776 1.00 87.62 186 ASN A O 1
ATOM 1490 N N . ALA A 1 187 ? -3.617 0.869 7.301 1.00 86.69 187 ALA A N 1
ATOM 1491 C CA . ALA A 1 187 ? -4.054 -0.436 7.797 1.00 86.69 187 ALA A CA 1
ATOM 1492 C C . ALA A 1 187 ? -3.690 -0.646 9.280 1.00 86.69 187 ALA A C 1
ATOM 1494 O O . ALA A 1 187 ? -4.506 -1.124 10.066 1.00 86.69 187 ALA A O 1
ATOM 1495 N N . LEU A 1 188 ? -2.483 -0.243 9.693 1.00 88.56 188 LEU A N 1
ATOM 1496 C CA . LEU A 1 188 ? -2.059 -0.303 11.096 1.00 88.56 188 LEU A CA 1
ATOM 1497 C C . LEU A 1 188 ? -2.891 0.613 11.999 1.00 88.56 188 LEU A C 1
ATOM 1499 O O . LEU A 1 188 ? -3.237 0.211 13.106 1.00 88.56 188 LEU A O 1
ATOM 1503 N N . ASN A 1 189 ? -3.224 1.821 11.541 1.00 86.88 189 ASN A N 1
ATOM 1504 C CA . ASN A 1 189 ? -4.068 2.745 12.296 1.00 86.88 189 ASN A CA 1
ATOM 1505 C C . ASN A 1 189 ? -5.470 2.169 12.516 1.00 86.88 189 ASN A C 1
ATOM 1507 O O . ASN A 1 189 ? -5.984 2.240 13.629 1.00 86.88 189 ASN A O 1
ATOM 1511 N N . GLU A 1 190 ? -6.062 1.558 11.491 1.00 83.06 190 GLU A N 1
ATOM 1512 C CA . GLU A 1 190 ? -7.367 0.903 11.612 1.00 83.06 190 GLU A CA 1
ATOM 1513 C C . GLU A 1 190 ? -7.323 -0.272 12.591 1.00 83.06 190 GLU A C 1
ATOM 1515 O O . GLU A 1 190 ? -8.155 -0.350 13.492 1.00 83.06 190 GLU A O 1
ATOM 1520 N N . ILE A 1 191 ? -6.303 -1.130 12.488 1.00 84.50 191 ILE A N 1
ATOM 1521 C CA . ILE A 1 191 ? -6.089 -2.235 13.434 1.00 84.50 191 ILE A CA 1
ATOM 1522 C C . ILE A 1 191 ? -5.899 -1.710 14.861 1.00 84.50 191 ILE A C 1
ATOM 1524 O O . ILE A 1 191 ? -6.420 -2.295 15.810 1.00 84.50 191 ILE A O 1
ATOM 1528 N N . LYS A 1 192 ? -5.178 -0.597 15.031 1.00 85.06 192 LYS A N 1
ATOM 1529 C CA . LYS A 1 192 ? -4.971 0.031 16.338 1.00 85.06 192 LYS A CA 1
ATOM 1530 C C . LYS A 1 192 ? -6.283 0.543 16.932 1.00 85.06 192 LYS A C 1
ATOM 1532 O O . LYS A 1 192 ? -6.499 0.345 18.120 1.00 85.06 192 LYS A O 1
ATOM 1537 N N . MET A 1 193 ? -7.156 1.162 16.135 1.00 80.75 193 MET A N 1
ATOM 1538 C CA . MET A 1 193 ? -8.453 1.674 16.610 1.00 80.75 193 MET A CA 1
ATOM 1539 C C . MET A 1 193 ? -9.362 0.574 17.158 1.00 80.75 193 MET A C 1
ATOM 1541 O O . MET A 1 193 ? -10.163 0.831 18.051 1.00 80.75 193 MET A O 1
ATOM 1545 N N . VAL A 1 194 ? -9.222 -0.649 16.651 1.00 82.06 194 VAL A N 1
ATOM 1546 C CA . VAL A 1 194 ? -9.981 -1.803 17.138 1.00 82.06 194 VAL A CA 1
ATOM 1547 C C . VAL A 1 194 ? -9.175 -2.685 18.092 1.00 82.06 194 VAL A C 1
ATOM 1549 O O . VAL A 1 194 ? -9.645 -3.767 18.433 1.00 82.06 194 VAL A O 1
ATOM 1552 N N . SER A 1 195 ? -7.967 -2.303 18.519 1.00 82.19 195 SER A N 1
ATOM 1553 C CA . SER A 1 195 ? -7.106 -3.170 19.337 1.00 82.19 195 SER A CA 1
ATOM 1554 C C . SER A 1 195 ? -7.693 -3.429 20.731 1.00 82.19 195 SER A C 1
ATOM 1556 O O . SER A 1 195 ? -8.496 -2.647 21.234 1.00 82.19 195 SER A O 1
ATOM 1558 N N . GLY A 1 196 ? -7.306 -4.548 21.360 1.00 82.44 196 GLY A N 1
ATOM 1559 C CA . GLY A 1 196 ? -7.785 -4.931 22.700 1.00 82.44 196 GLY A CA 1
ATOM 1560 C C . GLY A 1 196 ? -7.590 -3.820 23.716 1.00 82.44 196 GLY A C 1
ATOM 1561 O O . GLY A 1 196 ? -8.542 -3.383 24.344 1.00 82.44 196 GLY A O 1
ATOM 1562 N N . GLU A 1 197 ? -6.367 -3.311 23.780 1.00 85.00 197 GLU A N 1
ATOM 1563 C CA . GLU A 1 197 ? -5.962 -2.243 24.686 1.00 85.00 197 GLU A CA 1
ATOM 1564 C C . GLU A 1 197 ? -6.744 -0.940 24.470 1.00 85.00 197 GLU A C 1
ATOM 1566 O O . GLU A 1 197 ? -7.147 -0.299 25.437 1.00 85.00 197 GLU A O 1
ATOM 1571 N N . VAL A 1 198 ? -6.978 -0.536 23.216 1.00 85.44 198 VAL A N 1
ATOM 1572 C CA . VAL A 1 198 ? -7.703 0.709 22.914 1.00 85.44 198 VAL A CA 1
ATOM 1573 C C . VAL A 1 198 ? -9.178 0.582 23.277 1.00 85.44 198 VAL A C 1
ATOM 1575 O O . VAL A 1 198 ? -9.722 1.487 23.909 1.00 85.44 198 VAL A O 1
ATOM 1578 N N . LEU A 1 199 ? -9.810 -0.543 22.931 1.00 88.50 199 LEU A N 1
ATOM 1579 C CA . LEU A 1 199 ? -11.200 -0.798 23.308 1.00 88.50 199 LEU A CA 1
ATOM 1580 C C . LEU A 1 199 ? -11.358 -0.911 24.828 1.00 88.50 199 LEU A C 1
ATOM 1582 O O . LEU A 1 199 ? -12.313 -0.371 25.377 1.00 88.50 199 LEU A O 1
ATOM 1586 N N . GLU A 1 200 ? -10.411 -1.556 25.512 1.00 89.25 200 GLU A N 1
ATOM 1587 C CA . GLU A 1 200 ? -10.442 -1.695 26.969 1.00 89.25 200 GLU A CA 1
ATOM 1588 C C . GLU A 1 200 ? -10.275 -0.341 27.663 1.00 89.25 200 GLU A C 1
ATOM 1590 O O . GLU A 1 200 ? -11.048 -0.009 28.556 1.00 89.25 200 GLU A O 1
ATOM 1595 N N . ARG A 1 201 ? -9.335 0.500 27.209 1.00 90.38 201 ARG A N 1
ATOM 1596 C CA . ARG A 1 201 ? -9.195 1.871 27.727 1.00 90.38 201 ARG A CA 1
ATOM 1597 C C . ARG A 1 201 ? -10.456 2.701 27.508 1.00 90.38 201 ARG A C 1
ATOM 1599 O O . ARG A 1 201 ? -10.866 3.425 28.410 1.00 90.38 201 ARG A O 1
ATOM 1606 N N . ALA A 1 202 ? -11.079 2.602 26.333 1.00 89.06 202 ALA A N 1
ATOM 1607 C CA . ALA A 1 202 ? -12.323 3.314 26.046 1.00 89.06 202 ALA A CA 1
ATOM 1608 C C . ALA A 1 202 ? -13.468 2.850 26.964 1.00 89.06 202 ALA A C 1
ATOM 1610 O O . ALA A 1 202 ? -14.202 3.679 27.503 1.00 89.06 202 ALA A O 1
ATOM 1611 N N . ARG A 1 203 ? -13.577 1.537 27.200 1.00 93.56 203 ARG A N 1
ATOM 1612 C CA . ARG A 1 203 ? -14.532 0.946 28.145 1.00 93.56 203 ARG A CA 1
ATOM 1613 C C . ARG A 1 203 ? -14.288 1.439 29.573 1.00 93.56 203 ARG A C 1
ATOM 1615 O O . ARG A 1 203 ? -15.220 1.907 30.222 1.00 93.56 203 ARG A O 1
ATOM 1622 N N . GLN A 1 204 ? -13.038 1.406 30.037 1.00 93.75 204 GLN A N 1
ATOM 1623 C CA . GLN A 1 204 ? -12.643 1.889 31.364 1.00 93.75 204 GLN A CA 1
ATOM 1624 C C . GLN A 1 204 ? -12.951 3.377 31.557 1.00 93.75 204 GLN A C 1
ATOM 1626 O O . GLN A 1 204 ? -13.478 3.757 32.599 1.00 93.75 204 GLN A O 1
ATOM 1631 N N . ALA A 1 205 ? -12.696 4.214 30.547 1.00 93.75 205 ALA A N 1
ATOM 1632 C CA . ALA A 1 205 ? -13.023 5.638 30.603 1.00 93.75 205 ALA A CA 1
ATOM 1633 C C . ALA A 1 205 ? -14.532 5.876 30.790 1.00 93.75 205 ALA A C 1
ATOM 1635 O O . ALA A 1 205 ? -14.932 6.691 31.619 1.00 93.75 205 ALA A O 1
ATOM 1636 N N . LYS A 1 206 ? -15.384 5.119 30.085 1.00 93.38 206 LYS A N 1
ATOM 1637 C CA . LYS A 1 206 ? -16.845 5.189 30.266 1.00 93.38 206 LYS A CA 1
ATOM 1638 C C . LYS A 1 206 ? -17.295 4.674 31.630 1.00 93.38 206 LYS A C 1
ATOM 1640 O O . LYS A 1 206 ? -18.220 5.228 32.216 1.00 93.38 206 LYS A O 1
ATOM 1645 N N . TYR A 1 207 ? -16.636 3.640 32.148 1.00 95.19 207 TYR A N 1
ATOM 1646 C CA . TYR A 1 207 ? -16.890 3.140 33.498 1.00 95.19 207 TYR A CA 1
ATOM 1647 C C . TYR A 1 207 ? -16.545 4.189 34.557 1.00 95.19 207 TYR A C 1
ATOM 1649 O O . TYR A 1 207 ? -17.329 4.370 35.485 1.00 95.19 207 TYR A O 1
ATOM 1657 N N . SER A 1 208 ? -15.421 4.896 34.397 1.00 95.31 208 SER A N 1
ATOM 1658 C CA . SER A 1 208 ? -15.043 6.014 35.268 1.00 95.31 208 SER A CA 1
ATOM 1659 C C . SER A 1 208 ? -16.091 7.119 35.215 1.00 95.31 208 SER A C 1
ATOM 1661 O O . SER A 1 208 ? -16.626 7.483 36.251 1.00 95.31 208 SER A O 1
ATOM 1663 N N . ALA A 1 209 ? -16.488 7.554 34.014 1.00 93.75 209 ALA A N 1
ATOM 1664 C CA . ALA A 1 209 ? -17.524 8.573 33.846 1.00 93.75 209 ALA A CA 1
ATOM 1665 C C . ALA A 1 209 ? -18.867 8.180 34.493 1.00 93.75 209 ALA A C 1
ATOM 1667 O O . ALA A 1 209 ? -19.559 9.028 35.047 1.00 93.75 209 ALA A O 1
ATOM 1668 N N . ALA A 1 210 ? -19.234 6.894 34.461 1.00 93.44 210 ALA A N 1
ATOM 1669 C CA . ALA A 1 210 ? -20.428 6.410 35.150 1.00 93.44 210 ALA A CA 1
ATOM 1670 C C . ALA A 1 210 ? -20.288 6.498 36.681 1.00 93.44 210 ALA A C 1
ATOM 1672 O O . ALA A 1 210 ? -21.244 6.838 37.371 1.00 93.44 210 ALA A O 1
ATOM 1673 N N . VAL A 1 211 ? -19.103 6.209 37.227 1.00 93.94 211 VAL A N 1
ATOM 1674 C CA . VAL A 1 211 ? -18.824 6.373 38.664 1.00 93.94 211 VAL A CA 1
ATOM 1675 C C . VAL A 1 211 ? -18.849 7.850 39.061 1.00 93.94 211 VAL A C 1
ATOM 1677 O O . VAL A 1 211 ? -19.469 8.187 40.067 1.00 93.94 211 VAL A O 1
ATOM 1680 N N . ASP A 1 212 ? -18.241 8.722 38.259 1.00 93.81 212 ASP A N 1
ATOM 1681 C CA . ASP A 1 212 ? -18.208 10.166 38.505 1.00 93.81 212 ASP A CA 1
ATOM 1682 C C . ASP A 1 212 ? -19.625 10.752 38.515 1.00 93.81 212 ASP A C 1
ATOM 1684 O O . ASP A 1 212 ? -20.000 11.432 39.470 1.00 93.81 212 ASP A O 1
ATOM 1688 N N . TYR A 1 213 ? -20.453 10.377 37.533 1.00 92.12 213 TYR A N 1
ATOM 1689 C CA . TYR A 1 213 ? -21.873 10.734 37.500 1.00 92.12 213 TYR A CA 1
ATOM 1690 C C . TYR A 1 213 ? -22.611 10.283 38.769 1.00 92.12 213 TYR A C 1
ATOM 1692 O O . TYR A 1 213 ? -23.360 11.058 39.362 1.00 92.12 213 TYR A O 1
ATOM 1700 N N . PHE A 1 214 ? -22.399 9.042 39.223 1.00 92.44 214 PHE A N 1
ATOM 1701 C CA . PHE A 1 214 ? -23.050 8.549 40.439 1.00 92.44 214 PHE A CA 1
ATOM 1702 C C . PHE A 1 214 ? -22.662 9.360 41.675 1.00 92.44 214 PHE A C 1
ATOM 1704 O O . PHE A 1 214 ? -23.518 9.685 42.497 1.00 92.44 214 PHE A O 1
ATOM 1711 N N . ASN A 1 215 ? -21.374 9.676 41.810 1.00 91.50 215 ASN A N 1
ATOM 1712 C CA . ASN A 1 215 ? -20.861 10.449 42.934 1.00 91.50 215 ASN A CA 1
ATOM 1713 C C . ASN A 1 215 ? -21.428 11.872 42.936 1.00 91.50 215 ASN A C 1
ATOM 1715 O O . ASN A 1 215 ? -21.808 12.366 43.995 1.00 91.50 215 ASN A O 1
ATOM 1719 N N . GLU A 1 216 ? -21.552 12.491 41.762 1.00 90.50 216 GLU A N 1
ATOM 1720 C CA . GLU A 1 216 ? -22.191 13.797 41.598 1.00 90.50 216 GLU A CA 1
ATOM 1721 C C . GLU A 1 216 ? -23.670 13.755 42.013 1.00 90.50 216 GLU A C 1
ATOM 1723 O O . GLU A 1 216 ? -24.099 14.550 42.847 1.00 90.50 216 GLU A O 1
ATOM 1728 N N . GLN A 1 217 ? -24.442 12.776 41.526 1.00 88.19 217 GLN A N 1
ATOM 1729 C CA . GLN A 1 217 ? -25.851 12.627 41.919 1.00 88.19 217 GLN A CA 1
ATOM 1730 C C . GLN A 1 217 ? -26.013 12.330 43.415 1.00 88.19 217 GLN A C 1
ATOM 1732 O O . GLN A 1 217 ? -26.949 12.815 44.045 1.00 88.19 217 GLN A O 1
ATOM 1737 N N . LYS A 1 218 ? -25.094 11.559 44.004 1.00 88.12 218 LYS A N 1
ATOM 1738 C CA . LYS A 1 218 ? -25.084 11.264 45.440 1.00 88.12 218 LYS A CA 1
ATOM 1739 C C . LYS A 1 218 ? -24.805 12.512 46.279 1.00 88.12 218 LYS A C 1
ATOM 1741 O O . LYS A 1 218 ? -25.448 12.690 47.309 1.00 88.12 218 LYS A O 1
ATOM 1746 N N . ALA A 1 219 ? -23.880 13.366 45.844 1.00 86.81 219 ALA A N 1
ATOM 1747 C CA . ALA A 1 219 ? -23.593 14.633 46.511 1.00 86.81 219 ALA A CA 1
ATOM 1748 C C . ALA A 1 219 ? -24.800 15.582 46.460 1.00 86.81 219 ALA A C 1
ATOM 1750 O O . ALA A 1 219 ? -25.172 16.138 47.489 1.00 86.81 219 ALA A O 1
ATOM 1751 N N . ILE A 1 220 ? -25.449 15.696 45.294 1.00 84.69 220 ILE A N 1
ATOM 1752 C CA . ILE A 1 220 ? -26.675 16.490 45.127 1.00 84.69 220 ILE A CA 1
ATOM 1753 C C . ILE A 1 220 ? -27.782 15.968 46.048 1.00 84.69 220 ILE A C 1
ATOM 1755 O O . ILE A 1 220 ? -28.364 16.740 46.801 1.00 84.69 220 ILE A O 1
ATOM 1759 N N . TYR A 1 221 ? -28.020 14.653 46.047 1.00 83.81 221 TYR A N 1
ATOM 1760 C CA . TYR A 1 221 ? -29.052 14.039 46.881 1.00 83.81 221 TYR A CA 1
ATOM 1761 C C . TYR A 1 221 ? -28.846 14.326 48.374 1.00 83.81 221 TYR A C 1
ATOM 1763 O O . TYR A 1 221 ? -29.802 14.646 49.073 1.00 83.81 221 TYR A O 1
ATOM 1771 N N . TYR A 1 222 ? -27.616 14.212 48.888 1.00 84.31 222 TYR A N 1
ATOM 1772 C CA . TYR A 1 222 ? -27.366 14.490 50.305 1.00 84.31 222 TYR A CA 1
ATOM 1773 C C . TYR A 1 222 ? -27.492 15.970 50.657 1.00 84.31 222 TYR A C 1
ATOM 1775 O O . TYR A 1 222 ? -28.048 16.270 51.708 1.00 84.31 222 TYR A O 1
ATOM 1783 N N . ALA A 1 223 ? -27.059 16.879 49.780 1.00 82.25 223 ALA A N 1
ATOM 1784 C CA . ALA A 1 223 ? -27.272 18.310 49.984 1.00 82.25 223 ALA A CA 1
ATOM 1785 C C . ALA A 1 223 ? -28.774 18.654 50.048 1.00 82.25 223 ALA A C 1
ATOM 1787 O O . ALA A 1 223 ? -29.204 19.379 50.940 1.00 82.25 223 ALA A O 1
ATOM 1788 N N . GLU A 1 224 ? -29.589 18.068 49.163 1.00 81.38 224 GLU A N 1
ATOM 1789 C CA . GLU A 1 224 ? -31.049 18.243 49.177 1.00 81.38 224 GLU A CA 1
ATOM 1790 C C . GLU A 1 224 ? -31.690 17.678 50.461 1.00 81.38 224 GLU A C 1
ATOM 1792 O O . GLU A 1 224 ? -32.600 18.291 51.019 1.00 81.38 224 GLU A O 1
ATOM 1797 N N . GLN A 1 225 ? -31.219 16.531 50.969 1.00 79.69 225 GLN A N 1
ATOM 1798 C CA . GLN A 1 225 ? -31.705 15.970 52.240 1.00 79.69 225 GLN A CA 1
ATOM 1799 C C . GLN A 1 225 ? -31.359 16.865 53.438 1.00 79.69 225 GLN A C 1
ATOM 1801 O O . GLN A 1 225 ? -32.224 17.105 54.279 1.00 79.69 225 GLN A O 1
ATOM 1806 N N . GLU A 1 226 ? -30.134 17.395 53.499 1.00 79.56 226 GLU A N 1
ATOM 1807 C CA . GLU A 1 226 ? -29.714 18.328 54.553 1.00 79.56 226 GLU A CA 1
ATOM 1808 C C . GLU A 1 226 ? -30.561 19.612 54.546 1.00 79.56 226 GLU A C 1
ATOM 1810 O O . GLU A 1 226 ? -30.995 20.075 55.604 1.00 79.56 226 GLU A O 1
ATOM 1815 N N . GLU A 1 227 ? -30.865 20.171 53.369 1.00 76.88 227 GLU A N 1
ATOM 1816 C CA . GLU A 1 227 ? -31.746 21.341 53.247 1.00 76.88 227 GLU A CA 1
ATOM 1817 C C . GLU A 1 227 ? -33.165 21.059 53.765 1.00 76.88 227 GLU A C 1
ATOM 1819 O O . GLU A 1 227 ? -33.738 21.880 54.490 1.00 76.88 227 GLU A O 1
ATOM 1824 N N . VAL A 1 228 ? -33.725 19.887 53.446 1.00 76.94 228 VAL A N 1
ATOM 1825 C CA . VAL A 1 228 ? -35.050 19.467 53.930 1.00 76.94 228 VAL A CA 1
ATOM 1826 C C . VAL A 1 228 ? -35.052 19.267 55.447 1.00 76.94 228 VAL A C 1
ATOM 1828 O O . VAL A 1 228 ? -35.982 19.716 56.124 1.00 76.94 228 VAL A O 1
ATOM 1831 N N . GLU A 1 229 ? -34.022 18.632 56.010 1.00 74.75 229 GLU A N 1
ATOM 1832 C CA . GLU A 1 229 ? -33.881 18.470 57.461 1.00 74.75 229 GLU A CA 1
ATOM 1833 C C . GLU A 1 229 ? -33.797 19.828 58.172 1.00 74.75 229 GLU A C 1
ATOM 1835 O O . GLU A 1 229 ? -34.529 20.071 59.136 1.00 74.75 229 GLU A O 1
ATOM 1840 N N . MET A 1 230 ? -32.987 20.756 57.656 1.00 74.44 230 MET A N 1
ATOM 1841 C CA . MET A 1 230 ? -32.863 22.113 58.197 1.00 74.44 230 MET A CA 1
ATOM 1842 C C . MET A 1 230 ? -34.175 22.903 58.108 1.00 74.44 230 MET A C 1
ATOM 1844 O O . MET A 1 230 ? -34.556 23.593 59.061 1.00 74.44 230 MET A O 1
ATOM 1848 N N . ALA A 1 231 ? -34.903 22.785 56.995 1.00 73.38 231 ALA A N 1
ATOM 1849 C CA . ALA A 1 231 ? -36.216 23.401 56.835 1.00 73.38 231 ALA A CA 1
ATOM 1850 C C . ALA A 1 231 ? -37.230 22.846 57.850 1.00 73.38 231 ALA A C 1
ATOM 1852 O O . ALA A 1 231 ? -37.954 23.621 58.482 1.00 73.38 231 ALA A O 1
ATOM 1853 N N . ASN A 1 232 ? -37.236 21.529 58.076 1.00 73.25 232 ASN A N 1
ATOM 1854 C CA . ASN A 1 232 ? -38.107 20.877 59.055 1.00 73.25 232 ASN A CA 1
ATOM 1855 C C . ASN A 1 232 ? -37.793 21.303 60.498 1.00 73.25 232 ASN A C 1
ATOM 1857 O O . ASN A 1 232 ? -38.715 21.597 61.264 1.00 73.25 232 ASN A O 1
ATOM 1861 N N . ILE A 1 233 ? -36.510 21.405 60.866 1.00 78.81 233 ILE A N 1
ATOM 1862 C CA . ILE A 1 233 ? -36.078 21.900 62.185 1.00 78.81 233 ILE A CA 1
ATOM 1863 C C . ILE A 1 233 ? -36.548 23.345 62.401 1.00 78.81 233 ILE A C 1
ATOM 1865 O O . ILE A 1 233 ? -37.101 23.676 63.457 1.00 78.81 233 ILE A O 1
ATOM 1869 N N . ASN A 1 234 ? -36.385 24.208 61.395 1.00 75.62 234 ASN A N 1
ATOM 1870 C CA . ASN A 1 234 ? -36.850 25.593 61.458 1.00 75.62 234 ASN A CA 1
ATOM 1871 C C . ASN A 1 234 ? -38.375 25.672 61.609 1.00 75.62 234 ASN A C 1
ATOM 1873 O O . ASN A 1 234 ? -38.871 26.431 62.445 1.00 75.62 234 ASN A O 1
ATOM 1877 N N . LEU A 1 235 ? -39.125 24.849 60.871 1.00 77.00 235 LEU A N 1
ATOM 1878 C CA . LEU A 1 235 ? -40.584 24.807 60.956 1.00 77.00 235 LEU A CA 1
ATOM 1879 C C . LEU A 1 235 ? -41.064 24.355 62.345 1.00 77.00 235 LEU A C 1
ATOM 1881 O O . LEU A 1 235 ? -41.940 24.993 62.934 1.00 77.00 235 LEU A O 1
ATOM 1885 N N . MET A 1 236 ? -40.455 23.303 62.912 1.00 71.56 236 MET A N 1
ATOM 1886 C CA . MET A 1 236 ? -40.751 22.856 64.280 1.00 71.56 236 MET A CA 1
ATOM 1887 C C . MET A 1 236 ? -40.429 23.937 65.314 1.00 71.56 236 MET A C 1
ATOM 1889 O O . MET A 1 236 ? -41.202 24.145 66.250 1.00 71.56 236 MET A O 1
ATOM 1893 N N . THR A 1 237 ? -39.326 24.663 65.133 1.00 76.50 237 THR A N 1
ATOM 1894 C CA . THR A 1 237 ? -38.929 25.761 66.025 1.00 76.50 237 THR A CA 1
ATOM 1895 C C . THR A 1 237 ? -39.952 26.899 65.993 1.00 76.50 237 THR A C 1
ATOM 1897 O O . THR A 1 237 ? -40.375 27.387 67.043 1.00 76.50 237 THR A O 1
ATOM 1900 N N . VAL A 1 238 ? -40.421 27.285 64.803 1.00 75.44 238 VAL A N 1
ATOM 1901 C CA . VAL A 1 238 ? -41.475 28.300 64.638 1.00 75.44 238 VAL A CA 1
ATOM 1902 C C . VAL A 1 238 ? -42.789 27.844 65.279 1.00 75.44 238 VAL A C 1
ATOM 1904 O O . VAL A 1 238 ? -43.408 28.613 66.016 1.00 75.44 238 VAL A O 1
ATOM 1907 N N . LEU A 1 239 ? -43.198 26.589 65.071 1.00 75.38 239 LEU A N 1
ATOM 1908 C CA . LEU A 1 239 ? -44.406 26.022 65.682 1.00 75.38 239 LEU A CA 1
ATOM 1909 C C . LEU A 1 239 ? -44.328 26.003 67.218 1.00 75.38 239 LEU A C 1
ATOM 1911 O O . LEU A 1 239 ? -45.305 26.346 67.889 1.00 75.38 239 LEU A O 1
ATOM 1915 N N . LEU A 1 240 ? -43.163 25.681 67.787 1.00 75.12 240 LEU A N 1
ATOM 1916 C CA . LEU A 1 240 ? -42.918 25.744 69.232 1.00 75.12 240 LEU A CA 1
ATOM 1917 C C . LEU A 1 240 ? -43.014 27.177 69.776 1.00 75.12 240 LEU A C 1
ATOM 1919 O O . LEU A 1 240 ? -43.606 27.391 70.837 1.00 75.12 240 LEU A O 1
ATOM 1923 N N . ILE A 1 241 ? -42.484 28.167 69.049 1.00 76.50 241 ILE A N 1
ATOM 1924 C CA . ILE A 1 241 ? -42.587 29.587 69.427 1.00 76.50 241 ILE A CA 1
ATOM 1925 C C . ILE A 1 241 ? -44.046 30.060 69.393 1.00 76.50 241 ILE A C 1
ATOM 1927 O O . ILE A 1 241 ? -44.486 30.753 70.312 1.00 76.50 241 ILE A O 1
ATOM 1931 N N . ILE A 1 242 ? -44.809 29.679 68.366 1.00 75.12 242 ILE A N 1
ATOM 1932 C CA . ILE A 1 242 ? -46.230 30.033 68.246 1.00 75.12 242 ILE A CA 1
ATOM 1933 C C . ILE A 1 242 ? -47.040 29.425 69.396 1.00 75.12 242 ILE A C 1
ATOM 1935 O O . ILE A 1 242 ? -47.848 30.127 70.004 1.00 75.12 242 ILE A O 1
ATOM 1939 N N . ASN A 1 243 ? -46.804 28.155 69.737 1.00 70.38 243 ASN A N 1
ATOM 1940 C CA . ASN A 1 243 ? -47.517 27.491 70.829 1.00 70.38 243 ASN A CA 1
ATOM 1941 C C . ASN A 1 243 ? -47.199 28.104 72.200 1.00 70.38 243 ASN A C 1
ATOM 1943 O O . ASN A 1 243 ? -48.116 28.287 72.994 1.00 70.38 243 ASN A O 1
ATOM 1947 N N . ARG A 1 244 ? -45.949 28.522 72.449 1.00 70.44 244 ARG A N 1
ATOM 1948 C CA . ARG A 1 244 ? -45.576 29.248 73.679 1.00 70.44 244 ARG A CA 1
ATOM 1949 C C . ARG A 1 244 ? -46.218 30.629 73.823 1.00 70.44 244 ARG A C 1
ATOM 1951 O O . ARG A 1 244 ? -46.281 31.137 74.932 1.00 70.44 244 ARG A O 1
ATOM 1958 N N . ARG A 1 245 ? -46.649 31.265 72.730 1.00 69.00 245 ARG A N 1
ATOM 1959 C CA . ARG A 1 245 ? -47.329 32.575 72.771 1.00 69.00 245 ARG A CA 1
ATOM 1960 C C . ARG A 1 245 ? -48.843 32.472 72.985 1.00 69.00 245 ARG A C 1
ATOM 1962 O O . ARG A 1 245 ? -49.480 33.499 73.187 1.00 69.00 245 ARG A O 1
ATOM 1969 N N . LYS A 1 246 ? -49.422 31.271 72.881 1.00 63.00 246 LYS A N 1
ATOM 1970 C CA . LYS A 1 246 ? -50.864 31.019 73.059 1.00 63.00 246 LYS A CA 1
ATOM 1971 C C . LYS A 1 246 ? -51.230 30.470 74.447 1.00 63.00 246 LYS A C 1
ATOM 1973 O O . LYS A 1 246 ? -52.415 30.412 74.759 1.00 63.00 246 LYS A O 1
ATOM 1978 N N . SER A 1 247 ? -50.235 30.057 75.230 1.00 53.75 247 SER A N 1
ATOM 1979 C CA . SER A 1 247 ? -50.328 29.657 76.642 1.00 53.75 247 SER A CA 1
ATOM 1980 C C . SER A 1 247 ? -50.010 30.825 77.561 1.00 53.75 247 SER A C 1
ATOM 1982 O O . SER A 1 247 ? -50.728 30.992 78.564 1.00 53.75 247 SER A O 1
#

Foldseek 3Di:
DPDVVVVVVVPPLDLVVLVVVLVVLLVVLVVLLVVLLVLQFDFDPDCVLVVLLVLLVVLLVLLVVQLVVLVVQLVVCCVVPVHPPPDLSNVLSVVSNVLSVVVSVVSVVVNVVSVVLNDPTGHGLVSQLVSLVVSLVVLVVQLVSLVVSLVCSVPPRPDCPCNVVSVVSNVSSVVSNVVSVVSNVVSVVSCVCSDPVNSVVSSVVSSVVSVVSSVVSVVVVVVVVVVVVVVVVVVVVVVVVVVVVVD